Protein AF-A0AA45RZ73-F1 (afdb_monomer_lite)

Sequence (240 aa):
MGRHFAKSAKQHARLPSSRRNPPPIRSRRLKRWSRLRAMERHSARYARKCEQLRSHQMNEATLQNTLWADDTELGDWHVHWLLDGARDPDIANLVRSSGLEHTCLFSGQLHPRLQAAAPYLVHLPLGSPATTELLKRGWGKAWGIFTIAKADITLAEQRLHLKKFLRVQTEDGKLLAFRYYDPRVLNTYLPTCTSEEFRDFLGPLARFIAESDGGNKALEFTLHDDAMRIQEHPVVRESL

pLDDT: mean 77.32, std 24.81, range [26.3, 98.69]

Radius of gyration: 23.96 Å; chains: 1; bounding box: 95×45×66 Å

Structure (mmCIF, N/CA/C/O backbone):
data_AF-A0AA45RZ73-F1
#
_entry.id   AF-A0AA45RZ73-F1
#
loop_
_atom_site.group_PDB
_atom_site.id
_atom_site.type_symbol
_atom_site.label_atom_id
_atom_site.label_alt_id
_atom_site.label_comp_id
_atom_site.label_asym_id
_atom_site.label_entity_id
_atom_site.label_seq_id
_atom_site.pdbx_PDB_ins_code
_atom_site.Cartn_x
_atom_site.Cartn_y
_atom_site.Cartn_z
_atom_site.occupancy
_atom_site.B_iso_or_equiv
_atom_site.auth_seq_id
_atom_site.auth_comp_id
_atom_site.auth_asym_id
_atom_site.auth_atom_id
_atom_site.pdbx_PDB_model_num
ATOM 1 N N . MET A 1 1 ? 70.523 -14.627 44.506 1.00 39.72 1 MET A N 1
ATOM 2 C CA . MET A 1 1 ? 69.611 -15.583 43.835 1.00 39.72 1 MET A CA 1
ATOM 3 C C . MET A 1 1 ? 68.260 -15.445 44.521 1.00 39.72 1 MET A C 1
ATOM 5 O O . MET A 1 1 ? 68.216 -15.649 45.714 1.00 39.72 1 MET A O 1
ATOM 9 N N . GLY A 1 2 ? 67.150 -15.001 43.955 1.00 35.91 2 GLY A N 1
ATOM 10 C CA . GLY A 1 2 ? 66.736 -14.814 42.577 1.00 35.91 2 GLY A CA 1
ATOM 11 C C . GLY A 1 2 ? 65.242 -15.153 42.536 1.00 35.91 2 GLY A C 1
ATOM 12 O O . GLY A 1 2 ? 64.905 -16.321 42.633 1.00 35.91 2 GLY A O 1
ATOM 13 N N . ARG A 1 3 ? 64.399 -14.127 42.348 1.00 35.22 3 ARG A N 1
ATOM 14 C CA . ARG A 1 3 ? 62.981 -14.176 41.927 1.00 35.22 3 ARG A CA 1
ATOM 15 C C . ARG A 1 3 ? 61.944 -14.631 42.972 1.00 35.22 3 ARG A C 1
ATOM 17 O O . ARG A 1 3 ? 61.685 -15.813 43.128 1.00 35.22 3 ARG A O 1
ATOM 24 N N . HIS A 1 4 ? 61.199 -13.669 43.519 1.00 35.06 4 HIS A N 1
ATOM 25 C CA . HIS A 1 4 ? 59.772 -13.868 43.790 1.00 35.06 4 HIS A CA 1
ATOM 26 C C . HIS A 1 4 ? 58.968 -12.746 43.130 1.00 35.06 4 HIS A C 1
ATOM 28 O O . HIS A 1 4 ? 59.152 -11.563 43.399 1.00 35.06 4 HIS A O 1
ATOM 34 N N . PHE A 1 5 ? 58.139 -13.165 42.177 1.00 38.09 5 PHE A N 1
ATOM 35 C CA . PHE A 1 5 ? 57.282 -12.341 41.339 1.00 38.09 5 PHE A CA 1
ATOM 36 C C . PHE A 1 5 ? 56.205 -11.631 42.165 1.00 38.09 5 PHE A C 1
ATOM 38 O O . PHE A 1 5 ? 55.418 -12.275 42.860 1.00 38.09 5 PHE A O 1
ATOM 45 N N . ALA A 1 6 ? 56.126 -10.311 42.006 1.00 35.91 6 ALA A N 1
ATOM 46 C CA . ALA A 1 6 ? 54.986 -9.504 42.408 1.00 35.91 6 ALA A CA 1
ATOM 47 C C . ALA A 1 6 ? 53.738 -9.946 41.621 1.00 35.91 6 ALA A C 1
ATOM 49 O O . ALA A 1 6 ? 53.683 -9.818 40.396 1.00 35.91 6 ALA A O 1
ATOM 50 N N . LYS A 1 7 ? 52.726 -10.476 42.318 1.00 37.81 7 LYS A N 1
ATOM 51 C CA . LYS A 1 7 ? 51.392 -10.684 41.746 1.00 37.81 7 LYS A CA 1
ATOM 52 C C . LYS A 1 7 ? 50.570 -9.411 41.932 1.00 37.81 7 LYS A C 1
ATOM 54 O O . LYS A 1 7 ? 50.227 -9.023 43.041 1.00 37.81 7 LYS A O 1
ATOM 59 N N . SER A 1 8 ? 50.303 -8.784 40.793 1.00 36.12 8 SER A N 1
ATOM 60 C CA . SER A 1 8 ? 49.434 -7.631 40.585 1.00 36.12 8 SER A CA 1
ATOM 61 C C . SER A 1 8 ? 48.028 -7.860 41.152 1.00 36.12 8 SER A C 1
ATOM 63 O O . SER A 1 8 ? 47.385 -8.878 40.883 1.00 36.12 8 SER A O 1
ATOM 65 N N . ALA A 1 9 ? 47.561 -6.882 41.926 1.00 36.41 9 ALA A N 1
ATOM 66 C CA . ALA A 1 9 ? 46.197 -6.765 42.403 1.00 36.41 9 ALA A CA 1
ATOM 67 C C . ALA A 1 9 ? 45.241 -6.519 41.223 1.00 36.41 9 ALA A C 1
ATOM 69 O O . ALA A 1 9 ? 45.299 -5.478 40.573 1.00 36.41 9 ALA A O 1
ATOM 70 N N . LYS A 1 10 ? 44.321 -7.457 40.974 1.00 38.03 10 LYS A N 1
ATOM 71 C CA . LYS A 1 10 ? 43.108 -7.195 40.192 1.00 38.03 10 LYS A CA 1
ATOM 72 C C . LYS A 1 10 ? 41.929 -7.103 41.150 1.00 38.03 10 LYS A C 1
ATOM 74 O O . LYS A 1 10 ? 41.425 -8.107 41.645 1.00 38.03 10 LYS A O 1
ATOM 79 N N . GLN A 1 11 ? 41.518 -5.868 41.415 1.00 36.25 11 GLN A N 1
ATOM 80 C CA . GLN A 1 11 ? 40.228 -5.546 42.007 1.00 36.25 11 GLN A CA 1
ATOM 81 C C . GLN A 1 11 ? 39.125 -6.091 41.092 1.00 36.25 11 GLN A C 1
ATOM 83 O O . GLN A 1 11 ? 38.922 -5.599 39.983 1.00 36.25 11 GLN A O 1
ATOM 88 N N . HIS A 1 12 ? 38.399 -7.110 41.548 1.00 32.38 12 HIS A N 1
ATOM 89 C CA . HIS A 1 12 ? 37.124 -7.481 40.945 1.00 32.38 12 HIS A CA 1
ATOM 90 C C . HIS A 1 12 ? 36.067 -6.464 41.389 1.00 32.38 12 HIS A C 1
ATOM 92 O O . HIS A 1 12 ? 35.382 -6.648 42.394 1.00 32.38 12 HIS A O 1
ATOM 98 N N . ALA A 1 13 ? 35.951 -5.370 40.637 1.00 34.22 13 ALA A N 1
ATOM 99 C CA . ALA A 1 13 ? 34.806 -4.478 40.721 1.00 34.22 13 ALA A CA 1
ATOM 100 C C . ALA A 1 13 ? 33.554 -5.240 40.254 1.00 34.22 13 ALA A C 1
ATOM 102 O O . ALA A 1 13 ? 33.441 -5.643 39.095 1.00 34.22 13 ALA A O 1
ATOM 103 N N . ARG A 1 14 ? 32.617 -5.469 41.179 1.00 33.81 14 ARG A N 1
ATOM 104 C CA . ARG A 1 14 ? 31.263 -5.941 40.873 1.00 33.81 14 ARG A CA 1
ATOM 105 C C . ARG A 1 14 ? 30.563 -4.869 40.033 1.00 33.81 14 ARG A C 1
ATOM 107 O O . ARG A 1 14 ? 30.256 -3.798 40.544 1.00 33.81 14 ARG A O 1
ATOM 114 N N . LEU A 1 15 ? 30.308 -5.157 38.759 1.00 36.19 15 LEU A N 1
ATOM 115 C CA . LEU A 1 15 ? 29.432 -4.343 37.917 1.00 36.19 15 LEU A CA 1
ATOM 116 C C . LEU A 1 15 ? 27.975 -4.550 38.373 1.00 36.19 15 LEU A C 1
ATOM 118 O O . LEU A 1 15 ? 27.524 -5.698 38.412 1.00 36.19 15 LEU A O 1
ATOM 122 N N . PRO A 1 16 ? 27.213 -3.493 38.708 1.00 32.84 16 PRO A N 1
ATOM 123 C CA . PRO A 1 16 ? 25.795 -3.638 38.979 1.00 32.84 16 PRO A CA 1
ATOM 124 C C . PRO A 1 16 ? 25.046 -3.910 37.672 1.00 32.84 16 PRO A C 1
ATOM 126 O O . PRO A 1 16 ? 25.088 -3.127 36.721 1.00 32.84 16 PRO A O 1
ATOM 129 N N . SER A 1 17 ? 24.323 -5.027 37.645 1.00 42.50 17 SER A N 1
ATOM 130 C CA . SER A 1 17 ? 23.346 -5.343 36.612 1.00 42.50 17 SER A CA 1
ATOM 131 C C . SER A 1 17 ? 22.240 -4.285 36.603 1.00 42.50 17 SER A C 1
ATOM 133 O O . SER A 1 17 ? 21.363 -4.285 37.464 1.00 42.50 17 SER A O 1
ATOM 135 N N . SER A 1 18 ? 22.231 -3.407 35.604 1.00 37.09 18 SER A N 1
ATOM 136 C CA . SER A 1 18 ? 21.012 -2.690 35.232 1.00 37.09 18 SER A CA 1
ATOM 137 C C . SER A 1 18 ? 20.837 -2.731 33.718 1.00 37.09 18 SER A C 1
ATOM 139 O O . SER A 1 18 ? 21.168 -1.806 32.982 1.00 37.09 18 SER A O 1
ATOM 141 N N . ARG A 1 19 ? 20.282 -3.848 33.231 1.00 36.09 19 ARG A N 1
ATOM 142 C CA . ARG A 1 19 ? 19.513 -3.813 31.986 1.00 36.09 19 ARG A CA 1
ATOM 143 C C . ARG A 1 19 ? 18.299 -2.934 32.274 1.00 36.09 19 ARG A C 1
ATOM 145 O O . ARG A 1 19 ? 17.295 -3.415 32.792 1.00 36.09 19 ARG A O 1
ATOM 152 N N . ARG A 1 20 ? 18.410 -1.630 32.017 1.00 34.38 20 ARG A N 1
ATOM 153 C CA . ARG A 1 20 ? 17.228 -0.776 31.912 1.00 34.38 20 ARG A CA 1
ATOM 154 C C . ARG A 1 20 ? 16.481 -1.264 30.681 1.00 34.38 20 ARG A C 1
ATOM 156 O O . ARG A 1 20 ? 16.904 -1.002 29.559 1.00 34.38 20 ARG A O 1
ATOM 163 N N . ASN A 1 21 ? 15.420 -2.034 30.900 1.00 32.72 21 ASN A N 1
ATOM 164 C CA . ASN A 1 21 ? 14.454 -2.291 29.846 1.00 32.72 21 ASN A CA 1
ATOM 165 C C . ASN A 1 21 ? 13.997 -0.926 29.311 1.00 32.72 21 ASN A C 1
ATOM 167 O O . ASN A 1 21 ? 13.641 -0.065 30.126 1.00 32.72 21 ASN A O 1
ATOM 171 N N . PRO A 1 22 ? 14.019 -0.697 27.986 1.00 35.28 22 PRO A N 1
ATOM 172 C CA . PRO A 1 22 ? 13.370 0.478 27.434 1.00 35.28 22 PRO A CA 1
ATOM 173 C C . PRO A 1 22 ? 11.907 0.469 27.899 1.00 35.28 22 PRO A C 1
ATOM 175 O O . PRO A 1 22 ? 11.306 -0.609 28.005 1.00 35.28 22 PRO A O 1
ATOM 178 N N . PRO A 1 23 ? 11.335 1.636 28.241 1.00 29.23 23 PRO A N 1
ATOM 179 C CA . PRO A 1 23 ? 9.952 1.695 28.678 1.00 29.23 23 PRO A CA 1
ATOM 180 C C . PRO A 1 23 ? 9.070 1.050 27.602 1.00 29.23 23 PRO A C 1
ATOM 182 O O . PRO A 1 23 ? 9.328 1.249 26.410 1.00 29.23 23 PRO A O 1
ATOM 185 N N . PRO A 1 24 ? 8.045 0.267 27.983 1.00 27.66 24 PRO A N 1
ATOM 186 C CA . PRO A 1 24 ? 7.115 -0.272 27.009 1.00 27.66 24 PRO A CA 1
ATOM 187 C C . PRO A 1 24 ? 6.559 0.904 26.214 1.00 27.66 24 PRO A C 1
ATOM 189 O O . PRO A 1 24 ? 6.066 1.871 26.803 1.00 27.66 24 PRO A O 1
ATOM 192 N N . ILE A 1 25 ? 6.676 0.831 24.887 1.00 31.16 25 ILE A N 1
ATOM 193 C CA . ILE A 1 25 ? 6.034 1.773 23.976 1.00 31.16 25 ILE A CA 1
ATOM 194 C C . ILE A 1 25 ? 4.558 1.759 24.363 1.00 31.16 25 ILE A C 1
ATOM 196 O O . ILE A 1 25 ? 3.843 0.788 24.100 1.00 31.16 25 ILE A O 1
ATOM 200 N N . ARG A 1 26 ? 4.118 2.805 25.072 1.00 26.30 26 ARG A N 1
ATOM 201 C CA . ARG A 1 26 ? 2.710 3.032 25.368 1.00 26.30 26 ARG A CA 1
ATOM 202 C C . ARG A 1 26 ? 2.052 3.166 24.008 1.00 26.30 26 ARG A C 1
ATOM 204 O O . ARG A 1 26 ? 2.159 4.209 23.374 1.00 26.30 26 ARG A O 1
ATOM 211 N N . SER A 1 27 ? 1.408 2.097 23.551 1.00 33.56 27 SER A N 1
ATOM 212 C CA . SER A 1 27 ? 0.445 2.182 22.469 1.00 33.56 27 SER A CA 1
ATOM 213 C C . SER A 1 27 ? -0.620 3.155 22.957 1.00 33.56 27 SER A C 1
ATOM 215 O O . SER A 1 27 ? -1.490 2.815 23.762 1.00 33.56 27 SER A O 1
ATOM 217 N N . ARG A 1 28 ? -0.488 4.425 22.561 1.00 35.78 28 ARG A N 1
ATOM 218 C CA . ARG A 1 28 ? -1.588 5.376 22.632 1.00 35.78 28 ARG A CA 1
ATOM 219 C C . ARG A 1 28 ? -2.725 4.673 21.911 1.00 35.78 28 ARG A C 1
ATOM 221 O O . ARG A 1 28 ? -2.626 4.374 20.726 1.00 35.78 28 ARG A O 1
ATOM 228 N N . ARG A 1 29 ? -3.724 4.255 22.689 1.00 36.03 29 ARG A N 1
ATOM 229 C CA . ARG A 1 29 ? -4.936 3.618 22.190 1.00 36.03 29 ARG A CA 1
ATOM 230 C C . ARG A 1 29 ? -5.503 4.569 21.143 1.00 36.03 29 ARG A C 1
ATOM 232 O O . ARG A 1 29 ? -6.057 5.596 21.527 1.00 36.03 29 ARG A O 1
ATOM 239 N N . LEU A 1 30 ? -5.334 4.237 19.862 1.00 38.59 30 LEU A N 1
ATOM 240 C CA . LEU A 1 30 ? -6.094 4.842 18.772 1.00 38.59 30 LEU A CA 1
ATOM 241 C C . LEU A 1 30 ? -7.547 4.848 19.237 1.00 38.59 30 LEU A C 1
ATOM 243 O O . LEU A 1 30 ? -8.078 3.792 19.605 1.00 38.59 30 LEU A O 1
ATOM 247 N N . LYS A 1 31 ? -8.121 6.046 19.384 1.00 37.91 31 LYS A N 1
ATOM 248 C CA . LYS A 1 31 ? -9.451 6.212 19.961 1.00 37.91 31 LYS A CA 1
ATOM 249 C C . LYS A 1 31 ? -10.413 5.330 19.169 1.00 37.91 31 LYS A C 1
ATOM 251 O O . LYS A 1 31 ? -10.540 5.393 17.954 1.00 37.91 31 LYS A O 1
ATOM 256 N N . ARG A 1 32 ? -10.977 4.396 19.923 1.00 45.41 32 ARG A N 1
ATOM 257 C CA .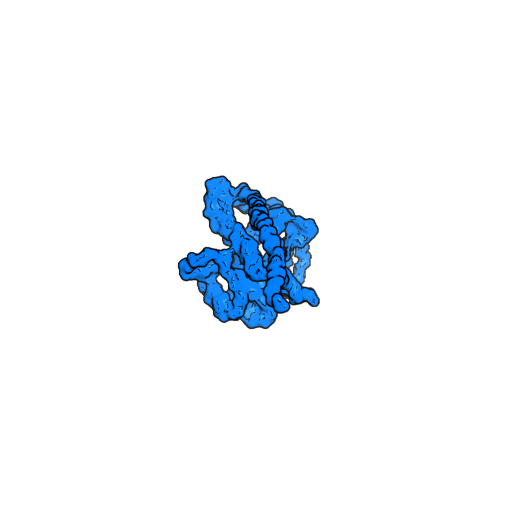 ARG A 1 32 ? -11.757 3.242 19.499 1.00 45.41 32 ARG A CA 1
ATOM 258 C C . ARG A 1 32 ? -13.027 3.729 18.794 1.00 45.41 32 ARG A C 1
ATOM 260 O O . ARG A 1 32 ? -13.717 4.602 19.310 1.00 45.41 32 ARG A O 1
ATOM 267 N N . TRP A 1 33 ? -13.286 3.193 17.604 1.00 51.69 33 TRP A N 1
ATOM 268 C CA . TRP A 1 33 ? -14.294 3.668 16.657 1.00 51.69 33 TRP A CA 1
ATOM 269 C C . TRP A 1 33 ? -15.713 3.697 17.242 1.00 51.69 33 TRP A C 1
ATOM 271 O O . TRP A 1 33 ? -16.255 2.646 17.572 1.00 51.69 33 TRP A O 1
ATOM 281 N N . SER A 1 34 ? -16.345 4.875 17.230 1.00 37.53 34 SER A N 1
ATOM 282 C CA . SER A 1 34 ? -17.789 5.068 17.449 1.00 37.53 34 SER A CA 1
ATOM 283 C C . SER A 1 34 ? -18.573 5.412 16.172 1.00 37.53 34 SER A C 1
ATOM 285 O O . SER A 1 34 ? -19.696 5.911 16.218 1.00 37.53 34 SER A O 1
ATOM 287 N N . ARG A 1 35 ? -17.997 5.181 14.982 1.00 48.28 35 ARG A N 1
ATOM 288 C CA . ARG A 1 35 ? -18.554 5.695 13.712 1.00 48.28 35 ARG A CA 1
ATOM 289 C C . ARG A 1 35 ? -18.699 4.699 12.562 1.00 48.28 35 ARG A C 1
ATOM 291 O O . ARG A 1 35 ? -19.031 5.122 11.461 1.00 48.28 35 ARG A O 1
ATOM 298 N N . LEU A 1 36 ? -18.613 3.389 12.801 1.00 45.75 36 LEU A N 1
ATOM 299 C CA . LEU A 1 36 ? -18.989 2.405 11.766 1.00 45.75 36 LEU A CA 1
ATOM 300 C C . LEU A 1 36 ? -20.492 2.473 11.415 1.00 45.75 36 LEU A C 1
ATOM 302 O O . LEU A 1 36 ? -20.853 2.281 10.262 1.00 45.75 36 LEU A O 1
ATOM 306 N N . ARG A 1 37 ? -21.370 2.877 12.353 1.00 41.41 37 ARG A N 1
ATOM 307 C CA . ARG A 1 37 ? -22.795 3.173 12.061 1.00 41.41 37 ARG A CA 1
ATOM 308 C C . ARG A 1 37 ? -23.050 4.583 11.502 1.00 41.41 37 ARG A C 1
ATOM 310 O O . ARG A 1 37 ? -24.185 4.910 11.163 1.00 41.41 37 ARG A O 1
ATOM 317 N N . ALA A 1 38 ? -22.029 5.443 11.451 1.00 37.03 38 ALA A N 1
ATOM 318 C CA . ALA A 1 38 ? -22.139 6.807 10.928 1.00 37.03 38 ALA A CA 1
ATOM 319 C C . ALA A 1 38 ? -21.723 6.911 9.450 1.00 37.03 38 ALA A C 1
ATOM 321 O O . ALA A 1 38 ? -22.082 7.890 8.798 1.00 37.03 38 ALA A O 1
ATOM 322 N N . MET A 1 39 ? -21.029 5.902 8.906 1.00 41.66 39 MET A N 1
ATOM 323 C CA . MET A 1 39 ? -20.603 5.865 7.499 1.00 41.66 39 MET A CA 1
ATOM 324 C C . MET A 1 39 ? -21.777 5.983 6.510 1.00 41.66 39 MET A C 1
ATOM 326 O O . MET A 1 39 ? -21.610 6.585 5.457 1.00 41.66 39 MET A O 1
ATOM 330 N N . GLU A 1 40 ? -22.982 5.533 6.876 1.00 38.44 40 GLU A N 1
ATOM 331 C CA . GLU A 1 40 ? -24.182 5.653 6.027 1.00 38.44 40 GLU A CA 1
ATOM 332 C C . GLU A 1 40 ? -24.844 7.042 6.055 1.00 38.44 40 GLU A C 1
ATOM 334 O O . GLU A 1 40 ? -25.560 7.397 5.124 1.00 38.44 40 GLU A O 1
ATOM 339 N N . ARG A 1 41 ? -24.626 7.856 7.100 1.00 36.44 41 ARG A N 1
ATOM 340 C CA . ARG A 1 41 ? -25.370 9.120 7.311 1.00 36.44 41 ARG A CA 1
ATOM 341 C C . ARG A 1 41 ? -24.510 10.385 7.296 1.00 36.44 41 ARG A C 1
ATOM 343 O O . ARG A 1 41 ? -25.049 11.485 7.233 1.00 36.44 41 ARG A O 1
ATOM 350 N N . HIS A 1 42 ? -23.184 10.255 7.338 1.00 36.91 42 HIS A N 1
ATOM 351 C CA . HIS A 1 42 ? -22.251 11.389 7.402 1.00 36.91 42 HIS A CA 1
ATOM 352 C C . HIS A 1 42 ? -21.475 11.656 6.102 1.00 36.91 42 HIS A C 1
ATOM 354 O O . HIS A 1 42 ? -20.711 12.623 6.059 1.00 36.91 42 HIS A O 1
ATOM 360 N N . SER A 1 43 ? -21.680 10.858 5.045 1.00 41.94 43 SER A N 1
ATOM 361 C CA . SER A 1 43 ? -20.965 11.023 3.770 1.00 41.94 43 SER A CA 1
ATOM 362 C C . SER A 1 43 ? -21.234 12.391 3.136 1.00 41.94 43 SER A C 1
ATOM 364 O O . SER A 1 43 ? -20.302 13.064 2.717 1.00 41.94 43 SER A O 1
ATOM 366 N N . ALA A 1 44 ? -22.476 12.881 3.175 1.00 36.50 44 ALA A N 1
ATOM 367 C CA . ALA A 1 44 ? -22.855 14.111 2.482 1.00 36.50 44 ALA A CA 1
ATOM 368 C C . ALA A 1 44 ? -22.256 15.393 3.093 1.00 36.50 44 ALA A C 1
ATOM 370 O O . ALA A 1 44 ? -21.912 16.326 2.370 1.00 36.50 44 ALA A O 1
ATOM 371 N N . ARG A 1 45 ? -22.123 15.466 4.426 1.00 37.44 45 ARG A N 1
ATOM 372 C CA . ARG A 1 45 ? -21.640 16.682 5.112 1.00 37.44 45 ARG A CA 1
ATOM 373 C C . ARG A 1 45 ? -20.113 16.755 5.161 1.00 37.44 45 ARG A C 1
ATOM 375 O O . ARG A 1 45 ? -19.564 17.850 5.100 1.00 37.44 45 ARG A O 1
ATOM 382 N N . TYR A 1 46 ? -19.440 15.606 5.246 1.00 35.94 46 TYR A N 1
ATOM 383 C CA . TYR A 1 46 ? -17.976 15.531 5.221 1.00 35.94 46 TYR A CA 1
ATOM 384 C C . TYR A 1 46 ? -17.411 15.569 3.798 1.00 35.94 46 TYR A C 1
ATOM 386 O O . TYR A 1 46 ? -16.400 16.238 3.598 1.00 35.94 46 TYR A O 1
ATOM 394 N N . ALA A 1 47 ? -18.105 14.992 2.805 1.00 39.69 47 ALA A N 1
ATOM 395 C CA . ALA A 1 47 ? -17.755 15.158 1.392 1.00 39.69 47 ALA A CA 1
ATOM 396 C C . ALA A 1 47 ? -17.608 16.640 1.016 1.00 39.69 47 ALA A C 1
ATOM 398 O O . ALA A 1 47 ? -16.608 17.001 0.412 1.00 39.69 47 ALA A O 1
ATOM 399 N N . ARG A 1 48 ? -18.513 17.512 1.487 1.00 39.12 48 ARG A N 1
ATOM 400 C CA . ARG A 1 48 ? -18.453 18.968 1.243 1.00 39.12 48 ARG A CA 1
ATOM 401 C C . ARG A 1 48 ? -17.238 19.667 1.866 1.00 39.12 48 ARG A C 1
ATOM 403 O O . ARG A 1 48 ? -16.759 20.651 1.318 1.00 39.12 48 ARG A O 1
ATOM 410 N N . LYS A 1 49 ? -16.730 19.184 3.007 1.00 36.47 49 LYS A N 1
ATOM 411 C CA . LYS A 1 49 ? -15.544 19.769 3.662 1.00 36.47 49 LYS A CA 1
ATOM 412 C C . LYS A 1 49 ? -14.239 19.259 3.040 1.00 36.47 49 LYS A C 1
ATOM 414 O O . LYS A 1 49 ? -13.292 20.026 2.920 1.00 36.47 49 LYS A O 1
ATOM 419 N N . CYS A 1 50 ? -14.202 17.997 2.606 1.00 37.75 50 CYS A N 1
ATOM 420 C CA . CYS A 1 50 ? -13.100 17.455 1.805 1.00 37.75 50 CYS A CA 1
ATOM 421 C C . CYS A 1 50 ? -13.054 18.089 0.405 1.00 37.75 50 CYS A C 1
ATOM 423 O O . CYS A 1 50 ? -11.974 18.385 -0.090 1.00 37.75 50 CYS A O 1
ATOM 425 N N . GLU A 1 51 ? -14.210 18.377 -0.195 1.00 45.28 51 GLU A N 1
ATOM 426 C CA . GLU A 1 51 ? -14.337 19.098 -1.467 1.00 45.28 51 GLU A CA 1
ATOM 427 C C . GLU A 1 51 ? -13.760 20.520 -1.393 1.00 45.28 51 GLU A C 1
ATOM 429 O O . GLU A 1 51 ? -13.098 20.952 -2.330 1.00 45.28 51 GLU A O 1
ATOM 434 N N . GLN A 1 52 ? -13.899 21.203 -0.250 1.00 40.81 52 GLN A N 1
ATOM 435 C CA . GLN A 1 52 ? -13.324 22.536 -0.015 1.00 40.81 52 GLN A CA 1
ATOM 436 C C . GLN A 1 52 ? -11.789 22.566 0.120 1.00 40.81 52 GLN A C 1
ATOM 438 O O . GLN A 1 52 ? -11.209 23.642 0.007 1.00 40.81 52 GLN A O 1
ATOM 443 N N . LEU A 1 53 ? -11.125 21.426 0.357 1.00 40.84 53 LEU A N 1
ATOM 444 C CA . LEU A 1 53 ? -9.659 21.327 0.489 1.00 40.84 53 LEU A CA 1
ATOM 445 C C . LEU A 1 53 ? -8.990 20.581 -0.679 1.00 40.84 53 LEU A C 1
ATOM 447 O O . LEU A 1 53 ? -7.766 20.436 -0.693 1.00 40.84 53 LEU A O 1
ATOM 451 N N . ARG A 1 54 ? -9.766 20.131 -1.675 1.00 41.03 54 ARG A N 1
ATOM 452 C CA . ARG A 1 54 ? -9.231 19.601 -2.934 1.00 41.03 54 ARG A CA 1
ATOM 453 C C . ARG A 1 54 ? -8.627 20.743 -3.743 1.00 41.03 54 ARG A C 1
ATOM 455 O O . ARG A 1 54 ? -9.345 21.546 -4.336 1.00 41.03 54 ARG A O 1
ATOM 462 N N . SER A 1 55 ? -7.304 20.776 -3.825 1.00 41.59 55 SER A N 1
ATOM 463 C CA . SER A 1 55 ? -6.621 21.511 -4.887 1.00 41.59 55 SER A CA 1
ATOM 464 C C . SER A 1 55 ? -6.945 20.818 -6.218 1.00 41.59 55 SER A C 1
ATOM 466 O O . SER A 1 55 ? -6.429 19.742 -6.504 1.00 41.59 55 SER A O 1
ATOM 468 N N . HIS A 1 56 ? -7.865 21.395 -6.996 1.00 40.78 56 HIS A N 1
ATOM 469 C CA . HIS A 1 56 ? -8.160 20.960 -8.362 1.00 40.78 56 HIS A CA 1
ATOM 470 C C . HIS A 1 56 ? -7.138 21.588 -9.308 1.00 40.78 56 HIS A C 1
ATOM 472 O O . HIS A 1 56 ? -7.415 22.589 -9.965 1.00 40.78 56 HIS A O 1
ATOM 478 N N . GLN A 1 57 ? -5.942 21.013 -9.360 1.00 38.47 57 GLN A N 1
ATOM 479 C CA . GLN A 1 57 ? -5.034 21.236 -10.477 1.00 38.47 57 GLN A CA 1
ATOM 480 C C . GLN A 1 57 ? -5.028 19.946 -11.300 1.00 38.47 57 GLN A C 1
ATOM 482 O O . GLN A 1 57 ? -4.387 18.963 -10.947 1.00 38.47 57 GLN A O 1
ATOM 487 N N . MET A 1 58 ? -5.869 19.922 -12.337 1.00 41.62 58 MET A N 1
ATOM 488 C CA . MET A 1 58 ? -6.002 18.801 -13.267 1.00 41.62 58 MET A CA 1
ATOM 489 C C . MET A 1 58 ? -4.878 18.870 -14.298 1.00 41.62 58 MET A C 1
ATOM 491 O O . MET A 1 58 ? -5.052 19.458 -15.360 1.00 41.62 58 MET A O 1
ATOM 495 N N . ASN A 1 59 ? -3.743 18.254 -13.984 1.00 46.28 59 ASN A N 1
ATOM 496 C CA . ASN A 1 59 ? -2.754 17.889 -14.990 1.00 46.28 59 ASN A CA 1
ATOM 497 C C . ASN A 1 59 ? -2.868 16.373 -15.197 1.00 46.28 59 ASN A C 1
ATOM 499 O O . ASN A 1 59 ? -2.919 15.627 -14.218 1.00 46.28 59 ASN A O 1
ATOM 503 N N . GLU A 1 60 ? -2.965 15.911 -16.444 1.00 50.38 60 GLU A N 1
ATOM 504 C CA . GLU A 1 60 ? -2.855 14.481 -16.743 1.00 50.38 60 GLU A CA 1
ATOM 505 C C . GLU A 1 60 ? -1.483 13.981 -16.276 1.00 50.38 60 GLU A C 1
ATOM 507 O O . GLU A 1 60 ? -0.456 14.568 -16.617 1.00 50.38 60 GLU A O 1
ATOM 512 N N . ALA A 1 61 ? -1.463 12.917 -15.473 1.00 58.56 61 ALA A N 1
ATOM 513 C CA . ALA A 1 61 ? -0.236 12.288 -15.007 1.00 58.56 61 ALA A CA 1
ATOM 514 C C . ALA A 1 61 ? -0.242 10.807 -15.393 1.00 58.56 61 ALA A C 1
ATOM 516 O O . ALA A 1 61 ? -1.265 10.119 -15.312 1.00 58.56 61 ALA A O 1
ATOM 517 N N . THR A 1 62 ? 0.913 10.283 -15.799 1.00 75.75 62 THR A N 1
ATOM 518 C CA . THR A 1 62 ? 1.091 8.830 -15.845 1.00 75.75 62 THR A CA 1
ATOM 519 C C . THR A 1 62 ? 1.102 8.300 -14.409 1.00 75.75 62 THR A C 1
ATOM 521 O O . THR A 1 62 ? 1.519 8.998 -13.481 1.00 75.75 62 THR A O 1
ATOM 524 N N . LEU A 1 63 ? 0.685 7.047 -14.198 1.00 81.12 63 LEU A N 1
ATOM 525 C CA . LEU A 1 63 ? 0.770 6.426 -12.869 1.00 81.12 63 LEU A CA 1
ATOM 526 C C . LEU A 1 63 ? 2.202 6.483 -12.315 1.00 81.12 63 LEU A C 1
ATOM 528 O O . LEU A 1 63 ? 2.398 6.693 -11.121 1.00 81.12 63 LEU A O 1
ATOM 532 N N . GLN A 1 64 ? 3.201 6.328 -13.188 1.00 82.94 64 GLN A N 1
ATOM 533 C CA . GLN A 1 64 ? 4.603 6.434 -12.802 1.00 82.94 64 GLN A CA 1
ATOM 534 C C . GLN A 1 64 ? 4.937 7.840 -12.292 1.00 82.94 64 GLN A C 1
ATOM 536 O O . GLN A 1 64 ? 5.513 7.961 -11.215 1.00 82.94 64 GLN A O 1
ATOM 541 N N . ASN A 1 65 ? 4.484 8.896 -12.967 1.00 80.88 65 ASN A N 1
ATOM 542 C CA . ASN A 1 65 ? 4.679 10.266 -12.492 1.00 80.88 65 ASN A CA 1
ATOM 543 C C . ASN A 1 65 ? 3.930 10.517 -11.177 1.00 80.88 65 ASN A C 1
ATOM 545 O O . ASN A 1 65 ? 4.407 11.252 -10.330 1.00 80.88 65 ASN A O 1
ATOM 549 N N . THR A 1 66 ? 2.779 9.893 -10.930 1.00 84.19 66 THR A N 1
ATOM 550 C CA . THR A 1 66 ? 2.124 10.029 -9.618 1.00 84.19 66 THR A CA 1
ATOM 551 C C . THR A 1 66 ? 2.917 9.342 -8.499 1.00 84.19 66 THR A C 1
ATOM 553 O O . THR A 1 66 ? 3.014 9.868 -7.391 1.00 84.19 66 THR A O 1
ATOM 556 N N . LEU A 1 67 ? 3.497 8.171 -8.769 1.00 86.69 67 LEU A N 1
ATOM 557 C CA . LEU A 1 67 ? 4.240 7.389 -7.775 1.00 86.69 67 LEU A CA 1
ATOM 558 C C . LEU A 1 67 ? 5.647 7.949 -7.503 1.00 86.69 67 LEU A C 1
ATOM 560 O O . LEU A 1 67 ? 6.081 7.968 -6.350 1.00 86.69 67 LEU A O 1
ATOM 564 N N . TRP A 1 68 ? 6.329 8.429 -8.544 1.00 86.62 68 TRP A N 1
ATOM 565 C CA . TRP A 1 68 ? 7.719 8.898 -8.518 1.00 86.62 68 TRP A CA 1
ATOM 566 C C . TRP A 1 68 ? 7.879 10.363 -8.956 1.00 86.62 68 TRP A C 1
ATOM 568 O O . TRP A 1 68 ? 8.948 10.686 -9.448 1.00 86.62 68 TRP A O 1
ATOM 578 N N . ALA A 1 69 ? 6.832 11.194 -8.810 1.00 70.12 69 ALA A N 1
ATOM 579 C CA . ALA A 1 69 ? 6.736 12.621 -9.188 1.00 70.12 69 ALA A CA 1
ATOM 580 C C . ALA A 1 69 ? 8.045 13.290 -9.618 1.00 70.12 69 ALA A C 1
ATOM 582 O O . ALA A 1 69 ? 8.981 13.296 -8.826 1.00 70.12 69 ALA A O 1
ATOM 583 N N . ASP A 1 70 ? 8.046 13.864 -10.837 1.00 52.53 70 ASP A N 1
ATOM 584 C CA . ASP A 1 70 ? 9.157 14.573 -11.495 1.00 52.53 70 ASP A CA 1
ATOM 585 C C . ASP A 1 70 ? 9.892 15.508 -10.526 1.00 52.53 70 ASP A C 1
ATOM 587 O O . ASP A 1 70 ? 9.583 16.693 -10.434 1.00 52.53 70 ASP A O 1
ATOM 591 N N . ASP A 1 71 ? 10.864 14.982 -9.788 1.00 49.97 71 ASP A N 1
ATOM 592 C CA . ASP A 1 71 ? 11.789 15.808 -9.042 1.00 49.97 71 ASP A CA 1
ATOM 593 C C . ASP A 1 71 ? 13.120 15.097 -8.820 1.00 49.97 71 ASP A C 1
ATOM 595 O O . ASP A 1 71 ? 13.233 13.947 -8.389 1.00 49.97 71 ASP A O 1
ATOM 599 N N . THR A 1 72 ? 14.152 15.855 -9.139 1.00 43.69 72 THR A N 1
ATOM 600 C CA . THR A 1 72 ? 15.585 15.566 -9.182 1.00 43.69 72 THR A CA 1
ATOM 601 C C . THR A 1 72 ? 16.224 15.174 -7.835 1.00 43.69 72 THR A C 1
ATOM 603 O O . THR A 1 72 ? 17.445 15.062 -7.754 1.00 43.69 72 THR A O 1
ATOM 606 N N . GLU A 1 73 ? 15.423 14.892 -6.800 1.00 50.06 73 GLU A N 1
ATOM 607 C CA . GLU A 1 73 ? 15.844 14.451 -5.455 1.00 50.06 73 GLU A CA 1
ATOM 608 C C . GLU A 1 73 ? 15.534 12.958 -5.177 1.00 50.06 73 GLU A C 1
ATOM 610 O O . GLU A 1 73 ? 15.448 12.502 -4.035 1.00 50.06 73 GLU A O 1
ATOM 615 N N . LEU A 1 74 ? 15.386 12.161 -6.241 1.00 50.59 74 LEU A N 1
ATOM 616 C CA . LEU A 1 74 ? 15.039 10.726 -6.267 1.00 50.59 74 LEU A CA 1
ATOM 617 C C . LEU A 1 74 ? 16.053 9.754 -5.615 1.00 50.59 74 LEU A C 1
ATOM 619 O O . LEU A 1 74 ? 15.953 8.543 -5.805 1.00 50.59 74 LEU A O 1
ATOM 623 N N . GLY A 1 75 ? 17.009 10.243 -4.825 1.00 54.62 75 GLY A N 1
ATOM 624 C CA . GLY A 1 75 ? 17.836 9.389 -3.963 1.00 54.62 75 GLY A CA 1
ATOM 625 C C . GLY A 1 75 ? 17.152 9.004 -2.646 1.00 54.62 75 GLY A C 1
ATOM 626 O O . GLY A 1 75 ? 17.500 7.986 -2.051 1.00 54.62 75 GLY A O 1
ATOM 627 N N . ASP A 1 76 ? 16.162 9.789 -2.210 1.00 77.44 76 ASP A N 1
ATOM 628 C CA . ASP A 1 76 ? 15.727 9.777 -0.810 1.00 77.44 76 ASP A CA 1
ATOM 629 C C . ASP A 1 76 ? 14.388 9.081 -0.553 1.00 77.44 76 ASP A C 1
ATOM 631 O O . ASP A 1 76 ? 14.012 8.943 0.609 1.00 77.44 76 ASP A O 1
ATOM 635 N N . TRP A 1 77 ? 13.662 8.616 -1.578 1.00 89.19 77 TRP A N 1
ATOM 636 C CA . TRP A 1 77 ? 12.316 8.047 -1.416 1.00 89.19 77 TRP A CA 1
ATOM 637 C C . TRP A 1 77 ? 12.135 6.715 -2.140 1.00 89.19 77 TRP A C 1
ATOM 639 O O . TRP A 1 77 ? 12.467 6.569 -3.312 1.00 89.19 77 TRP A O 1
ATOM 649 N N . HIS A 1 78 ? 11.518 5.755 -1.455 1.00 93.31 78 HIS A N 1
ATOM 650 C CA . HIS A 1 78 ? 11.182 4.441 -1.990 1.00 93.31 78 HIS A CA 1
ATOM 651 C C . HIS A 1 78 ? 9.665 4.240 -2.071 1.00 93.31 78 HIS A C 1
ATOM 653 O O . HIS A 1 78 ? 8.918 4.512 -1.121 1.00 93.31 78 HIS A O 1
ATOM 659 N N . VAL A 1 79 ? 9.219 3.695 -3.203 1.00 96.50 79 VAL A N 1
ATOM 660 C CA . VAL A 1 79 ? 7.818 3.352 -3.463 1.00 96.50 79 VAL A CA 1
ATOM 661 C C . VAL A 1 79 ? 7.593 1.886 -3.145 1.00 96.50 79 VAL A C 1
ATOM 663 O O . VAL A 1 79 ? 8.341 1.014 -3.581 1.00 96.50 79 VAL A O 1
ATOM 666 N N . HIS A 1 80 ? 6.528 1.603 -2.407 1.00 98.44 80 HIS A N 1
ATOM 667 C CA . HIS A 1 80 ? 6.120 0.245 -2.094 1.00 98.44 80 HIS A CA 1
ATOM 668 C C . HIS A 1 80 ? 4.651 0.045 -2.427 1.00 98.44 80 HIS A C 1
ATOM 670 O O . HIS A 1 80 ? 3.858 0.984 -2.372 1.00 98.44 80 HIS A O 1
ATOM 676 N N . TRP A 1 81 ? 4.276 -1.195 -2.716 1.00 98.56 81 TRP A N 1
ATOM 677 C CA . TRP A 1 81 ? 2.889 -1.595 -2.894 1.00 98.56 81 TRP A CA 1
ATOM 678 C C . TRP A 1 81 ? 2.504 -2.607 -1.829 1.00 98.56 81 TRP A C 1
ATOM 680 O O . TRP A 1 81 ? 3.096 -3.683 -1.725 1.00 98.56 81 TRP A O 1
ATOM 690 N N . LEU A 1 82 ? 1.505 -2.254 -1.028 1.00 98.62 82 LEU A N 1
ATOM 691 C CA . LEU A 1 82 ? 0.846 -3.159 -0.111 1.00 98.62 82 LEU A CA 1
ATOM 692 C C . LEU A 1 82 ? -0.279 -3.897 -0.844 1.00 98.62 82 LEU A C 1
ATOM 694 O O . LEU A 1 82 ? -1.414 -3.425 -0.899 1.00 98.62 82 LEU A O 1
ATOM 698 N N . LEU A 1 83 ? 0.072 -5.044 -1.417 1.00 98.62 83 LEU A N 1
ATOM 699 C CA . LEU A 1 83 ? -0.792 -5.917 -2.205 1.00 98.62 83 LEU A CA 1
ATOM 700 C C . LEU A 1 83 ? -1.639 -6.830 -1.315 1.00 98.62 83 LEU A C 1
ATOM 702 O O . LEU A 1 83 ? -1.133 -7.444 -0.379 1.00 98.62 83 LEU A O 1
ATOM 706 N N . ASP A 1 84 ? -2.916 -6.971 -1.641 1.00 97.75 84 ASP A N 1
ATOM 707 C CA . ASP A 1 84 ? -3.890 -7.832 -0.979 1.00 97.75 84 ASP A CA 1
ATOM 708 C C . ASP A 1 84 ? -3.966 -9.197 -1.673 1.00 97.75 84 ASP A C 1
ATOM 710 O O . ASP A 1 84 ? -4.697 -9.365 -2.648 1.00 97.75 84 ASP A O 1
ATOM 714 N N . GLY A 1 85 ? -3.257 -10.205 -1.157 1.00 96.88 85 GLY A N 1
ATOM 715 C CA . GLY A 1 85 ? -3.283 -11.557 -1.727 1.00 96.88 85 GLY A CA 1
ATOM 716 C C . GLY A 1 85 ? -4.670 -12.214 -1.739 1.00 96.88 85 GLY A C 1
ATOM 717 O O . GLY A 1 85 ? -4.892 -13.165 -2.484 1.00 96.88 85 GLY A O 1
ATOM 718 N N . ALA A 1 86 ? -5.633 -11.724 -0.949 1.00 95.75 86 ALA A N 1
ATOM 719 C CA . ALA A 1 86 ? -7.012 -12.207 -0.994 1.00 95.75 86 ALA A CA 1
ATOM 720 C C . ALA A 1 86 ? -7.826 -11.584 -2.140 1.00 95.75 86 ALA A C 1
ATOM 722 O O . ALA A 1 86 ? -8.964 -12.003 -2.370 1.00 95.75 86 ALA A O 1
ATOM 723 N N . ARG A 1 87 ? -7.301 -10.557 -2.823 1.00 96.69 87 ARG A N 1
ATOM 724 C CA . ARG A 1 87 ? -7.987 -9.889 -3.934 1.00 96.69 87 ARG A CA 1
ATOM 725 C C . ARG A 1 87 ? -7.921 -10.696 -5.223 1.00 96.69 87 ARG A C 1
ATOM 727 O O . ARG A 1 87 ? -8.908 -10.721 -5.953 1.00 96.69 87 ARG A O 1
ATOM 734 N N . ASP A 1 88 ? -6.783 -11.322 -5.485 1.00 96.25 88 ASP A N 1
ATOM 735 C CA . ASP A 1 88 ? -6.523 -12.056 -6.715 1.00 96.25 88 ASP A CA 1
ATOM 736 C C . ASP A 1 88 ? -5.505 -13.179 -6.437 1.00 96.25 88 ASP A C 1
ATOM 738 O O . ASP A 1 88 ? -4.454 -12.910 -5.844 1.00 96.25 88 ASP A O 1
ATOM 742 N N . PRO A 1 89 ? -5.800 -14.440 -6.813 1.00 92.88 89 PRO A N 1
ATOM 743 C CA . PRO A 1 89 ? -4.924 -15.576 -6.530 1.00 92.88 89 PRO A CA 1
ATOM 744 C C . PRO A 1 89 ? -3.543 -15.469 -7.195 1.00 92.88 89 PRO A C 1
ATOM 746 O O . PRO A 1 89 ? -2.589 -16.079 -6.698 1.00 92.88 89 PRO A O 1
ATOM 749 N N . ASP A 1 90 ? -3.406 -14.687 -8.270 1.00 94.44 90 ASP A N 1
ATOM 750 C CA . ASP A 1 90 ? -2.139 -14.540 -8.987 1.00 94.44 90 ASP A CA 1
ATOM 751 C C . ASP A 1 90 ? -1.138 -13.665 -8.232 1.00 94.44 90 ASP A C 1
ATOM 753 O O . ASP A 1 90 ? 0.071 -13.851 -8.392 1.00 94.44 90 ASP A O 1
ATOM 757 N N . ILE A 1 91 ? -1.604 -12.764 -7.357 1.00 97.19 91 ILE A N 1
ATOM 758 C CA . ILE A 1 91 ? -0.753 -11.823 -6.609 1.00 97.19 91 ILE A CA 1
ATOM 759 C C . ILE A 1 91 ? 0.360 -12.564 -5.878 1.00 97.19 91 ILE A C 1
ATOM 761 O O . ILE A 1 91 ? 1.534 -12.221 -6.002 1.00 97.19 91 ILE A O 1
ATOM 765 N N . ALA A 1 92 ? 0.013 -13.613 -5.133 1.00 94.81 92 ALA A N 1
ATOM 766 C CA . ALA A 1 92 ? 0.985 -14.319 -4.310 1.00 94.81 92 ALA A CA 1
ATOM 767 C C . ALA A 1 92 ? 2.074 -14.998 -5.155 1.00 94.81 92 ALA A C 1
ATOM 769 O O . ALA A 1 92 ? 3.231 -15.058 -4.735 1.00 94.81 92 ALA A O 1
ATOM 770 N N . ASN A 1 93 ? 1.712 -15.513 -6.334 1.00 94.62 93 ASN A N 1
ATOM 771 C CA . ASN A 1 93 ? 2.668 -16.094 -7.273 1.00 94.62 93 ASN A CA 1
ATOM 772 C C . ASN A 1 93 ? 3.544 -15.008 -7.899 1.00 94.62 93 ASN A C 1
ATOM 774 O O . ASN A 1 93 ? 4.763 -15.140 -7.846 1.00 94.62 93 ASN A O 1
ATOM 778 N N . LEU A 1 94 ? 2.939 -13.926 -8.399 1.00 95.69 94 LEU A N 1
ATOM 779 C CA . LEU A 1 94 ? 3.646 -12.807 -9.024 1.00 95.69 94 LEU A CA 1
ATOM 780 C C . LEU A 1 94 ? 4.665 -12.181 -8.076 1.00 95.69 94 LEU A C 1
ATOM 782 O O . LEU A 1 94 ? 5.815 -11.999 -8.457 1.00 95.69 94 LEU A O 1
ATOM 786 N N . VAL A 1 95 ? 4.281 -11.919 -6.824 1.00 96.38 95 VAL A N 1
ATOM 787 C CA . VAL A 1 95 ? 5.194 -11.379 -5.808 1.00 96.38 95 VAL A CA 1
ATOM 788 C C . VAL A 1 95 ? 6.381 -12.319 -5.594 1.00 96.38 95 VAL A C 1
ATOM 790 O O . VAL A 1 95 ? 7.525 -11.875 -5.672 1.00 96.38 95 VAL A O 1
ATOM 793 N N . ARG A 1 96 ? 6.137 -13.624 -5.410 1.00 95.12 96 ARG A N 1
ATOM 794 C CA . ARG A 1 96 ? 7.208 -14.612 -5.196 1.00 95.12 96 ARG A CA 1
ATOM 795 C C . ARG A 1 96 ? 8.143 -14.763 -6.394 1.00 95.12 96 ARG A C 1
ATOM 797 O O . ARG A 1 96 ? 9.336 -14.958 -6.188 1.00 95.12 96 ARG A O 1
ATOM 804 N N . SER A 1 97 ? 7.619 -14.706 -7.617 1.00 96.06 97 SER A N 1
ATOM 805 C CA . SER A 1 97 ? 8.412 -14.890 -8.838 1.00 96.06 97 SER A CA 1
ATOM 806 C C . SER A 1 97 ? 9.020 -13.597 -9.381 1.00 96.06 97 SER A C 1
ATOM 808 O O . SER A 1 97 ? 9.841 -13.664 -10.288 1.00 96.06 97 SER A O 1
ATOM 810 N N . SER A 1 98 ? 8.626 -12.429 -8.863 1.00 95.62 98 SER A N 1
ATOM 811 C CA . SER A 1 98 ? 9.058 -11.121 -9.379 1.00 95.62 98 SER A CA 1
ATOM 812 C C . SER A 1 98 ? 10.545 -10.818 -9.175 1.00 95.62 98 SER A C 1
ATOM 814 O O . SER A 1 98 ? 11.087 -9.959 -9.863 1.00 95.62 98 SER A O 1
ATOM 816 N N . GLY A 1 99 ? 11.193 -11.467 -8.201 1.00 96.56 99 GLY A N 1
ATOM 817 C CA . GLY A 1 99 ? 12.539 -11.102 -7.745 1.00 96.56 99 GLY A CA 1
ATOM 818 C C . GLY A 1 99 ? 12.603 -9.784 -6.959 1.00 96.56 99 GLY A C 1
ATOM 819 O O . GLY A 1 99 ? 13.688 -9.387 -6.544 1.00 96.56 99 GLY A O 1
ATOM 820 N N . LEU A 1 100 ? 11.467 -9.115 -6.728 1.00 97.88 100 LEU A N 1
ATOM 821 C CA . LEU A 1 100 ? 11.395 -7.888 -5.937 1.00 97.88 100 LEU A CA 1
ATOM 822 C C . LEU A 1 100 ? 11.504 -8.189 -4.440 1.00 97.88 100 LEU A C 1
ATOM 824 O O . LEU A 1 100 ? 11.004 -9.207 -3.951 1.00 97.88 100 LEU A O 1
ATOM 828 N N . GLU A 1 101 ? 12.114 -7.267 -3.696 1.00 98.06 101 GLU A N 1
ATOM 829 C CA . GLU A 1 101 ? 12.137 -7.324 -2.237 1.00 98.06 101 GLU A CA 1
ATOM 830 C C . GLU A 1 101 ? 10.707 -7.196 -1.691 1.00 98.06 101 GLU A C 1
ATOM 832 O O . GLU A 1 101 ? 9.972 -6.266 -2.030 1.00 98.06 101 GLU A O 1
ATOM 837 N N . HIS A 1 102 ? 10.286 -8.145 -0.854 1.00 98.25 102 HIS A N 1
ATOM 838 C CA . HIS A 1 102 ? 8.930 -8.163 -0.320 1.00 98.25 102 HIS A CA 1
ATOM 839 C C . HIS A 1 102 ? 8.837 -8.831 1.048 1.00 98.25 102 HIS A C 1
ATOM 841 O O . HIS A 1 102 ? 9.680 -9.633 1.452 1.00 98.25 102 HIS A O 1
ATOM 847 N N . THR A 1 103 ? 7.757 -8.536 1.768 1.00 97.56 103 THR A N 1
ATOM 848 C CA . THR A 1 103 ? 7.482 -9.145 3.067 1.00 97.56 103 THR A CA 1
ATOM 849 C C . THR A 1 103 ? 5.989 -9.316 3.332 1.00 97.56 103 THR A C 1
ATOM 851 O O . THR A 1 103 ? 5.166 -8.469 2.988 1.00 97.56 103 THR A O 1
ATOM 854 N N . CYS A 1 104 ? 5.622 -10.428 3.971 1.00 97.00 104 CYS A N 1
ATOM 855 C CA . CYS A 1 104 ? 4.249 -10.690 4.400 1.00 97.00 104 CYS A CA 1
ATOM 856 C C . CYS A 1 104 ? 3.931 -9.901 5.676 1.00 97.00 104 CYS A C 1
ATOM 858 O O . CYS A 1 104 ? 4.674 -9.964 6.664 1.00 97.00 104 CYS A O 1
ATOM 860 N N . LEU A 1 105 ? 2.805 -9.188 5.700 1.00 96.12 105 LEU A N 1
ATOM 861 C CA . LEU A 1 105 ? 2.369 -8.427 6.876 1.00 96.12 105 LEU A CA 1
ATOM 862 C C . LEU A 1 105 ? 1.925 -9.331 8.033 1.00 96.12 105 LEU A C 1
ATOM 864 O O . LEU A 1 105 ? 2.078 -8.973 9.208 1.00 96.12 105 LEU A O 1
ATOM 868 N N . PHE A 1 106 ? 1.399 -10.518 7.728 1.00 94.06 106 PHE A N 1
ATOM 869 C CA . PHE A 1 106 ? 1.094 -11.520 8.745 1.00 94.06 106 PHE A CA 1
ATOM 870 C C . PHE A 1 106 ? 2.388 -12.085 9.356 1.00 94.06 106 PHE A C 1
ATOM 872 O O . PHE A 1 106 ? 3.484 -11.941 8.819 1.00 94.06 106 PHE A O 1
ATOM 879 N N . SER A 1 107 ? 2.288 -12.659 10.555 1.00 87.94 107 SER A N 1
ATOM 880 C CA . SER A 1 107 ? 3.434 -13.206 11.294 1.00 87.94 107 SER A CA 1
ATOM 881 C C . SER A 1 107 ? 3.165 -14.628 11.749 1.00 87.94 107 SER A C 1
ATOM 883 O O . SER A 1 107 ? 2.012 -14.999 11.950 1.00 87.94 107 SER A O 1
ATOM 885 N N . GLY A 1 108 ? 4.250 -15.353 12.019 1.00 89.50 108 GLY A N 1
ATOM 886 C CA . GLY A 1 108 ? 4.206 -16.736 12.477 1.00 89.50 108 GLY A CA 1
ATOM 887 C C . GLY A 1 108 ? 4.117 -17.721 11.317 1.00 89.50 108 GLY A C 1
ATOM 888 O O . GLY A 1 108 ? 4.139 -17.334 10.149 1.00 89.50 108 GLY A O 1
ATOM 889 N N . GLN A 1 109 ? 4.032 -19.004 11.658 1.00 88.38 109 GLN A N 1
ATOM 890 C CA . GLN A 1 109 ? 3.772 -20.053 10.681 1.00 88.38 109 GLN A CA 1
ATOM 891 C C . GLN A 1 109 ? 2.315 -19.954 10.227 1.00 88.38 109 GLN A C 1
ATOM 893 O O . GLN A 1 109 ? 1.392 -20.024 11.039 1.00 88.38 109 GLN A O 1
ATOM 898 N N . LEU A 1 110 ? 2.118 -19.749 8.928 1.00 92.12 110 LEU A N 1
ATOM 899 C CA . LEU A 1 110 ? 0.802 -19.622 8.316 1.00 92.12 110 LEU A CA 1
ATOM 900 C C . LEU A 1 110 ? 0.502 -20.880 7.515 1.00 92.12 110 LEU A C 1
ATOM 902 O O . LEU A 1 110 ? 1.371 -21.425 6.839 1.00 92.12 110 LEU A O 1
ATOM 906 N N . HIS A 1 111 ? -0.757 -21.306 7.541 1.00 95.31 111 HIS A N 1
ATOM 907 C CA . HIS A 1 111 ? -1.230 -22.301 6.590 1.00 95.31 111 HIS A CA 1
ATOM 908 C C . HIS A 1 111 ? -1.037 -21.768 5.151 1.00 95.31 111 HIS A C 1
ATOM 910 O O . HIS A 1 111 ? -1.346 -20.594 4.922 1.00 95.31 111 HIS A O 1
ATOM 916 N N . PRO A 1 112 ? -0.615 -22.584 4.163 1.00 93.12 112 PRO A N 1
ATOM 917 C CA . PRO A 1 112 ? -0.290 -22.105 2.813 1.00 93.12 112 PRO A CA 1
ATOM 918 C C . PRO A 1 112 ? -1.396 -21.276 2.150 1.00 93.12 112 PRO A C 1
ATOM 920 O O . PRO A 1 112 ? -1.123 -20.252 1.531 1.00 93.12 112 PRO A O 1
ATOM 923 N N . ARG A 1 113 ? -2.665 -21.660 2.349 1.00 93.06 113 ARG A N 1
ATOM 924 C CA . ARG A 1 113 ? -3.821 -20.886 1.855 1.00 93.06 113 ARG A CA 1
ATOM 925 C C . ARG A 1 113 ? -3.915 -19.490 2.478 1.00 93.06 113 ARG A C 1
ATOM 927 O O . ARG A 1 113 ? -4.221 -18.534 1.780 1.00 93.06 113 ARG A O 1
ATOM 934 N N . LEU A 1 114 ? -3.647 -19.370 3.780 1.00 93.25 114 LEU A N 1
ATOM 935 C CA . LEU A 1 114 ? -3.668 -18.081 4.474 1.00 93.25 114 LEU A CA 1
ATOM 936 C C . LEU A 1 114 ? -2.470 -17.219 4.074 1.00 93.25 114 LEU A C 1
ATOM 938 O O . LEU A 1 114 ? -2.612 -16.011 3.954 1.00 93.25 114 LEU A O 1
ATOM 942 N N . GLN A 1 115 ? -1.309 -17.837 3.852 1.00 94.75 115 GLN A N 1
ATOM 943 C CA . GLN A 1 115 ? -0.137 -17.146 3.329 1.00 94.75 115 GLN A CA 1
ATOM 944 C C . GLN A 1 115 ? -0.406 -16.600 1.923 1.00 94.75 115 GLN A C 1
ATOM 946 O O . GLN A 1 115 ? -0.152 -15.430 1.683 1.00 94.75 115 GLN A O 1
ATOM 951 N N . ALA A 1 116 ? -0.987 -17.401 1.024 1.00 95.00 116 ALA A N 1
ATOM 952 C CA . ALA A 1 116 ? -1.354 -16.949 -0.318 1.00 95.00 116 ALA A CA 1
ATOM 953 C C . ALA A 1 116 ? -2.347 -15.774 -0.297 1.00 95.00 116 ALA A C 1
ATOM 955 O O . ALA A 1 116 ? -2.213 -14.851 -1.088 1.00 95.00 116 ALA A O 1
ATOM 956 N N . ALA A 1 117 ? -3.292 -15.774 0.645 1.00 95.62 117 ALA A N 1
ATOM 957 C CA . ALA A 1 117 ? -4.267 -14.699 0.816 1.00 95.62 117 ALA A CA 1
ATOM 958 C C . ALA A 1 117 ? -3.763 -13.514 1.671 1.00 95.62 117 ALA A C 1
ATOM 960 O O . ALA A 1 117 ? -4.539 -12.612 1.986 1.00 95.62 117 ALA A O 1
ATOM 961 N N . ALA A 1 118 ? -2.507 -13.526 2.126 1.00 95.94 118 ALA A N 1
ATOM 962 C CA . ALA A 1 118 ? -1.995 -12.504 3.031 1.00 95.94 118 ALA A CA 1
ATOM 963 C C . ALA A 1 118 ? -1.695 -11.183 2.300 1.00 95.94 118 ALA A C 1
ATOM 965 O O . ALA A 1 118 ? -1.413 -11.186 1.102 1.00 95.94 118 ALA A O 1
ATOM 966 N N . PRO A 1 119 ? -1.691 -10.049 3.020 1.00 97.62 119 PRO A N 1
ATOM 967 C CA . PRO A 1 119 ? -1.167 -8.808 2.483 1.00 97.62 119 PRO A CA 1
ATOM 968 C C . PRO A 1 119 ? 0.369 -8.826 2.426 1.00 97.62 119 PRO A C 1
ATOM 970 O O . PRO A 1 119 ? 1.033 -9.207 3.400 1.00 97.62 119 PRO A O 1
ATOM 973 N N . TYR A 1 120 ? 0.927 -8.373 1.307 1.00 98.31 120 TYR A N 1
ATOM 974 C CA . TYR A 1 120 ? 2.361 -8.317 1.028 1.00 98.31 120 TYR A CA 1
ATOM 975 C C . TYR A 1 120 ? 2.798 -6.887 0.740 1.00 98.31 120 TYR A C 1
ATOM 977 O O . TYR A 1 120 ? 2.243 -6.243 -0.140 1.00 98.31 120 TYR A O 1
ATOM 985 N N . LEU A 1 121 ? 3.809 -6.407 1.459 1.00 98.69 121 LEU A N 1
ATOM 986 C CA . LEU A 1 121 ? 4.483 -5.154 1.136 1.00 98.69 121 LEU A CA 1
ATOM 987 C C . LEU A 1 121 ? 5.647 -5.462 0.196 1.00 98.69 121 LEU A C 1
ATOM 989 O O . LEU A 1 121 ? 6.513 -6.261 0.556 1.00 98.69 121 LEU A O 1
ATOM 993 N N . VAL A 1 122 ? 5.651 -4.852 -0.984 1.00 98.62 122 VAL A N 1
ATOM 994 C CA . VAL A 1 122 ? 6.642 -5.075 -2.045 1.00 98.62 122 VAL A CA 1
ATOM 995 C C . VAL A 1 122 ? 7.325 -3.756 -2.368 1.00 98.62 122 VAL A C 1
ATOM 997 O O . VAL A 1 122 ? 6.632 -2.775 -2.623 1.00 98.62 122 VAL A O 1
ATOM 1000 N N . HIS A 1 123 ? 8.654 -3.721 -2.367 1.00 98.00 123 HIS A N 1
ATOM 1001 C CA . HIS A 1 123 ? 9.409 -2.569 -2.853 1.00 98.00 123 HIS A CA 1
ATOM 1002 C C . HIS A 1 123 ? 9.359 -2.527 -4.386 1.00 98.00 123 HIS A C 1
ATOM 1004 O O . HIS A 1 123 ? 9.562 -3.548 -5.046 1.00 98.00 123 HIS A O 1
ATOM 1010 N N . LEU A 1 124 ? 9.075 -1.352 -4.947 1.00 96.62 124 LEU A N 1
ATOM 1011 C CA . LEU A 1 124 ? 8.967 -1.111 -6.381 1.00 96.62 124 LEU A CA 1
ATOM 1012 C C . LEU A 1 124 ? 10.101 -0.182 -6.842 1.00 96.62 124 LEU A C 1
ATOM 1014 O O . LEU A 1 124 ? 9.957 1.040 -6.777 1.00 96.62 124 LEU A O 1
ATOM 1018 N N . PRO A 1 125 ? 11.224 -0.724 -7.342 1.00 92.38 125 PRO A N 1
ATOM 1019 C CA . PRO A 1 125 ? 12.254 0.090 -7.969 1.00 92.38 125 PRO A CA 1
ATOM 1020 C C . PRO A 1 125 ? 11.722 0.747 -9.247 1.00 92.38 125 PRO A C 1
ATOM 1022 O O . PRO A 1 125 ? 11.070 0.080 -10.065 1.00 92.38 125 PRO A O 1
ATOM 1025 N N . LEU A 1 126 ? 12.031 2.032 -9.432 1.00 88.38 126 LEU A N 1
ATOM 1026 C CA . LEU A 1 126 ? 11.737 2.763 -10.665 1.00 88.38 126 LEU A CA 1
ATOM 1027 C C . LEU A 1 126 ? 12.474 2.115 -11.849 1.00 88.38 126 LEU A C 1
ATOM 1029 O O . LEU A 1 126 ? 13.626 1.704 -11.725 1.00 88.38 126 LEU A O 1
ATOM 1033 N N . GLY A 1 127 ? 11.799 1.989 -12.993 1.00 84.69 127 GLY A N 1
ATOM 1034 C CA . GLY A 1 127 ? 12.375 1.412 -14.214 1.00 84.69 127 GLY A CA 1
ATOM 1035 C C . GLY A 1 127 ? 12.546 -0.114 -14.211 1.00 84.69 127 GLY A C 1
ATOM 1036 O O . GLY A 1 127 ? 12.958 -0.680 -15.222 1.00 84.69 127 GLY A O 1
ATOM 1037 N N . SER A 1 128 ? 12.208 -0.814 -13.122 1.00 91.00 128 SER A N 1
ATOM 1038 C CA . SER A 1 128 ? 12.245 -2.281 -13.098 1.00 91.00 128 SER A CA 1
ATOM 1039 C C . SER A 1 128 ? 11.155 -2.885 -14.006 1.00 91.00 128 SER A C 1
ATOM 1041 O O . SER A 1 128 ? 9.977 -2.517 -13.879 1.00 91.00 128 SER A O 1
ATOM 1043 N N . PRO A 1 129 ? 11.485 -3.869 -14.870 1.00 92.31 129 PRO A N 1
ATOM 1044 C CA . PRO A 1 129 ? 10.485 -4.592 -15.657 1.00 92.31 129 PRO A CA 1
ATOM 1045 C C . PRO A 1 129 ? 9.432 -5.287 -14.786 1.00 92.31 129 PRO A C 1
ATOM 1047 O O . PRO A 1 129 ? 8.251 -5.283 -15.124 1.00 92.31 129 PRO A O 1
ATOM 1050 N N . ALA A 1 130 ? 9.835 -5.827 -13.630 1.00 94.62 130 ALA A N 1
ATOM 1051 C CA . ALA A 1 130 ? 8.919 -6.478 -12.695 1.00 94.62 130 ALA A CA 1
ATOM 1052 C C . ALA A 1 130 ? 7.942 -5.479 -12.049 1.00 94.62 130 ALA A C 1
ATOM 1054 O O . ALA A 1 130 ? 6.769 -5.804 -11.867 1.00 94.62 130 ALA A O 1
ATOM 1055 N N . THR A 1 131 ? 8.401 -4.257 -11.749 1.00 94.38 131 THR A N 1
ATOM 1056 C CA . THR A 1 131 ? 7.533 -3.163 -11.285 1.00 94.38 131 THR A CA 1
ATOM 1057 C C . THR A 1 131 ? 6.494 -2.821 -12.348 1.00 94.38 131 THR A C 1
ATOM 1059 O O . THR A 1 131 ? 5.302 -2.790 -12.053 1.00 94.38 131 THR A O 1
ATOM 1062 N N . THR A 1 132 ? 6.937 -2.611 -13.590 1.00 92.00 132 THR A N 1
ATOM 1063 C CA . THR A 1 132 ? 6.056 -2.258 -14.715 1.00 92.00 132 THR A CA 1
ATOM 1064 C C . THR A 1 132 ? 4.986 -3.328 -14.931 1.00 92.00 132 THR A C 1
ATOM 1066 O O . THR A 1 132 ? 3.798 -3.016 -14.975 1.00 92.00 132 THR A O 1
ATOM 1069 N N . GLU A 1 133 ? 5.385 -4.602 -14.947 1.00 92.62 133 GLU A N 1
ATOM 1070 C CA . GLU A 1 133 ? 4.461 -5.726 -15.113 1.00 92.62 133 GLU A CA 1
ATOM 1071 C C . GLU A 1 133 ? 3.442 -5.831 -13.967 1.00 92.62 133 GLU A C 1
ATOM 1073 O O . GLU A 1 133 ? 2.253 -6.062 -14.207 1.00 92.62 133 GLU A O 1
ATOM 1078 N N . LEU A 1 134 ? 3.869 -5.634 -12.714 1.00 94.69 134 LEU A N 1
ATOM 1079 C CA . LEU A 1 134 ? 2.947 -5.610 -11.575 1.00 94.69 134 LEU A CA 1
ATOM 1080 C C . LEU A 1 134 ? 1.925 -4.477 -11.706 1.00 94.69 134 LEU A C 1
ATOM 1082 O O . LEU A 1 134 ? 0.729 -4.718 -11.521 1.00 94.69 134 LEU A O 1
ATOM 1086 N N . LEU A 1 135 ? 2.376 -3.259 -12.028 1.00 94.19 135 LEU A N 1
ATOM 1087 C CA . LEU A 1 135 ? 1.500 -2.094 -12.191 1.00 94.19 135 LEU A CA 1
ATOM 1088 C C . LEU A 1 135 ? 0.479 -2.332 -13.307 1.00 94.19 135 LEU A C 1
ATOM 1090 O O . LEU A 1 135 ? -0.718 -2.163 -13.077 1.00 94.19 135 LEU A O 1
ATOM 1094 N N . LYS A 1 136 ? 0.931 -2.821 -14.467 1.00 92.06 136 LYS A N 1
ATOM 1095 C CA . LYS A 1 136 ? 0.078 -3.187 -15.605 1.00 92.06 136 LYS A CA 1
ATOM 1096 C C . LYS A 1 136 ? -1.004 -4.194 -15.234 1.00 92.06 136 LYS A C 1
ATOM 1098 O O . LYS A 1 136 ? -2.153 -4.067 -15.656 1.00 92.06 136 LYS A O 1
ATOM 1103 N N . ARG A 1 137 ? -0.653 -5.219 -14.452 1.00 93.25 137 ARG A N 1
ATOM 1104 C CA . ARG A 1 137 ? -1.608 -6.265 -14.066 1.00 93.25 137 ARG A CA 1
ATOM 1105 C C . ARG A 1 137 ? -2.593 -5.817 -13.002 1.00 93.25 137 ARG A C 1
ATOM 1107 O O . ARG A 1 137 ? -3.742 -6.261 -13.065 1.00 93.25 137 ARG A O 1
ATOM 1114 N N . GLY A 1 138 ? -2.142 -5.039 -12.021 1.00 94.69 138 GLY A N 1
ATOM 1115 C CA . GLY A 1 138 ? -2.893 -4.791 -10.792 1.00 94.69 138 GLY A CA 1
ATOM 1116 C C . GLY A 1 138 ? -3.595 -3.440 -10.700 1.00 94.69 138 GLY A C 1
ATOM 1117 O O . GLY A 1 138 ? -4.590 -3.341 -9.979 1.00 94.69 138 GLY A O 1
ATOM 1118 N N . TRP A 1 139 ? -3.118 -2.413 -11.410 1.00 95.31 139 TRP A N 1
ATOM 1119 C CA . TRP A 1 139 ? -3.756 -1.096 -11.390 1.00 95.31 139 TRP A CA 1
ATOM 1120 C C . TRP A 1 139 ? -5.157 -1.152 -12.015 1.00 95.31 139 TRP A C 1
ATOM 1122 O O . TRP A 1 139 ? -5.375 -1.764 -13.061 1.00 95.31 139 TRP A O 1
ATOM 1132 N N . GLY A 1 140 ? -6.131 -0.538 -11.347 1.00 95.00 140 GLY A N 1
ATOM 1133 C CA . GLY A 1 140 ? -7.551 -0.580 -11.695 1.00 95.00 140 GLY A CA 1
ATOM 1134 C C . GLY A 1 140 ? -8.294 -1.836 -11.221 1.00 95.00 140 GLY A C 1
ATOM 1135 O O . GLY A 1 140 ? -9.485 -1.978 -11.507 1.00 95.00 140 GLY A O 1
ATOM 1136 N N . LYS A 1 141 ? -7.632 -2.760 -10.506 1.00 96.38 141 LYS A N 1
ATOM 1137 C CA . LYS A 1 141 ? -8.235 -4.016 -10.000 1.00 96.38 141 LYS A CA 1
ATOM 1138 C C . LYS A 1 141 ? -8.393 -4.065 -8.478 1.00 96.38 141 LYS A C 1
ATOM 1140 O O . LYS A 1 141 ? -8.819 -5.088 -7.919 1.00 96.38 141 LYS A O 1
ATOM 1145 N N . ALA A 1 142 ? -8.088 -2.970 -7.797 1.00 96.94 142 ALA A N 1
ATOM 1146 C CA . ALA A 1 142 ? -8.090 -2.828 -6.348 1.00 96.94 142 ALA A CA 1
ATOM 1147 C C . ALA A 1 142 ? -7.169 -3.838 -5.656 1.00 96.94 142 ALA A C 1
ATOM 1149 O O . ALA A 1 142 ? -7.529 -4.395 -4.619 1.00 96.94 142 ALA A O 1
ATOM 1150 N N . TRP A 1 143 ? -6.002 -4.099 -6.256 1.00 98.06 143 TRP A N 1
ATOM 1151 C CA . TRP A 1 143 ? -5.010 -5.044 -5.738 1.00 98.06 143 TRP A CA 1
ATOM 1152 C C . TRP A 1 143 ? -4.336 -4.573 -4.455 1.00 98.06 143 TRP A C 1
ATOM 1154 O O . TRP A 1 143 ? -3.823 -5.406 -3.720 1.00 98.06 143 TRP A O 1
ATOM 1164 N N . GLY A 1 144 ? -4.330 -3.276 -4.158 1.00 98.38 144 GLY A N 1
ATOM 1165 C CA . GLY A 1 144 ? -3.673 -2.777 -2.961 1.00 98.38 144 GLY A CA 1
ATOM 1166 C C . GLY A 1 144 ? -3.492 -1.271 -2.957 1.00 98.38 144 GLY A C 1
ATOM 1167 O O . GLY A 1 144 ? -3.949 -0.584 -3.869 1.00 98.38 144 GLY A O 1
ATOM 1168 N N . ILE A 1 145 ? -2.757 -0.781 -1.966 1.00 98.56 145 ILE A N 1
ATOM 1169 C CA . ILE A 1 145 ? -2.417 0.639 -1.805 1.00 98.56 145 ILE A CA 1
ATOM 1170 C C . ILE A 1 145 ? -0.905 0.833 -1.880 1.00 98.56 145 ILE A C 1
ATOM 1172 O O . ILE A 1 145 ? -0.143 -0.030 -1.445 1.00 98.56 145 ILE A O 1
ATOM 1176 N N . PHE A 1 146 ? -0.458 1.970 -2.386 1.00 98.56 146 PHE A N 1
ATOM 1177 C CA . PHE A 1 146 ? 0.949 2.339 -2.392 1.00 98.56 146 PHE A CA 1
ATOM 1178 C C . PHE A 1 146 ? 1.323 3.106 -1.127 1.00 98.56 146 PHE A C 1
ATOM 1180 O O . PHE A 1 146 ? 0.521 3.867 -0.575 1.00 98.56 146 PHE A O 1
ATOM 1187 N N . THR A 1 147 ? 2.565 2.925 -0.693 1.00 97.69 147 THR A N 1
ATOM 1188 C CA . THR A 1 147 ? 3.181 3.674 0.402 1.00 97.69 147 THR A CA 1
ATOM 1189 C C . THR A 1 147 ? 4.509 4.252 -0.057 1.00 97.69 147 THR A C 1
ATOM 1191 O O . THR A 1 147 ? 5.312 3.557 -0.681 1.00 97.69 147 THR A O 1
ATOM 1194 N N . ILE A 1 148 ? 4.754 5.513 0.283 1.00 95.81 148 ILE A N 1
ATOM 1195 C CA . ILE A 1 148 ? 6.005 6.209 -0.012 1.00 95.81 148 ILE A CA 1
ATOM 1196 C C . ILE A 1 148 ? 6.684 6.520 1.313 1.00 95.81 148 ILE A C 1
ATOM 1198 O O . ILE A 1 148 ? 6.059 7.081 2.216 1.00 95.81 148 ILE A O 1
ATOM 1202 N N . ALA A 1 149 ? 7.948 6.136 1.434 1.00 94.69 149 ALA A N 1
ATOM 1203 C CA . ALA A 1 149 ? 8.762 6.324 2.629 1.00 94.69 149 ALA A CA 1
ATOM 1204 C C . ALA A 1 149 ? 10.172 6.754 2.234 1.00 94.69 149 ALA A C 1
ATOM 1206 O O . ALA A 1 149 ? 10.576 6.542 1.089 1.00 94.69 149 ALA A O 1
ATOM 1207 N N . LYS A 1 150 ? 10.908 7.361 3.167 1.00 92.81 150 LYS A N 1
ATOM 1208 C CA . LYS A 1 150 ? 12.308 7.696 2.913 1.00 92.81 150 LYS A CA 1
ATOM 1209 C C . LYS A 1 150 ? 13.140 6.427 2.708 1.00 92.81 150 LYS A C 1
ATOM 1211 O O . LYS A 1 150 ? 12.791 5.375 3.244 1.00 92.81 150 LYS A O 1
ATOM 1216 N N . ALA A 1 151 ? 14.226 6.524 1.950 1.00 90.31 151 ALA A N 1
ATOM 1217 C CA . ALA A 1 151 ? 15.097 5.401 1.607 1.00 90.31 151 ALA A CA 1
ATOM 1218 C C . ALA A 1 151 ? 15.755 4.747 2.839 1.00 90.31 151 ALA A C 1
ATOM 1220 O O . ALA A 1 151 ? 16.048 3.552 2.819 1.00 90.31 151 ALA A O 1
ATOM 1221 N N . ASP A 1 152 ? 15.943 5.504 3.925 1.00 92.31 152 ASP A N 1
ATOM 1222 C CA . ASP A 1 152 ? 16.451 5.004 5.207 1.00 92.31 152 ASP A CA 1
ATOM 1223 C C . ASP A 1 152 ? 15.413 4.194 6.005 1.00 92.31 152 ASP A C 1
ATOM 1225 O O . ASP A 1 152 ? 15.789 3.435 6.899 1.00 92.31 152 ASP A O 1
ATOM 1229 N N . ILE A 1 153 ? 14.123 4.294 5.665 1.00 96.19 153 ILE A N 1
ATOM 1230 C CA . ILE A 1 153 ? 13.054 3.519 6.296 1.00 96.19 153 ILE A CA 1
ATOM 1231 C C . ILE A 1 153 ? 12.958 2.141 5.642 1.00 96.19 153 ILE A C 1
ATOM 1233 O O . ILE A 1 153 ? 12.403 1.955 4.552 1.00 96.19 153 ILE A O 1
ATOM 1237 N N . THR A 1 154 ? 13.426 1.133 6.365 1.00 96.00 154 THR A N 1
ATOM 1238 C CA . THR A 1 154 ? 13.493 -0.244 5.877 1.00 96.00 154 THR A CA 1
ATOM 1239 C C . THR A 1 154 ? 12.110 -0.862 5.652 1.00 96.00 154 THR A C 1
ATOM 1241 O O . THR A 1 154 ? 11.117 -0.534 6.314 1.00 96.00 154 THR A O 1
ATOM 1244 N N . LEU A 1 155 ? 12.051 -1.870 4.776 1.00 96.12 155 LEU A N 1
ATOM 1245 C CA . LEU A 1 155 ? 10.839 -2.661 4.546 1.00 96.12 155 LEU A CA 1
ATOM 1246 C C . LEU A 1 155 ? 10.300 -3.291 5.847 1.00 96.12 155 LEU A C 1
ATOM 1248 O O . LEU A 1 155 ? 9.088 -3.399 6.056 1.00 96.12 155 LEU A O 1
ATOM 1252 N N . ALA A 1 156 ? 11.198 -3.684 6.757 1.00 96.81 156 ALA A N 1
ATOM 1253 C CA . ALA A 1 156 ? 10.847 -4.252 8.054 1.00 96.81 156 ALA A CA 1
ATOM 1254 C C . ALA A 1 156 ? 10.159 -3.232 8.979 1.00 96.81 156 ALA A C 1
ATOM 1256 O O . ALA A 1 156 ? 9.174 -3.578 9.641 1.00 96.81 156 ALA A O 1
ATOM 1257 N N . GLU A 1 157 ? 10.633 -1.986 9.012 1.00 97.69 157 GLU A N 1
ATOM 1258 C CA . GLU A 1 157 ? 10.030 -0.905 9.801 1.00 97.69 157 GLU A CA 1
ATOM 1259 C C . GLU A 1 157 ? 8.639 -0.546 9.285 1.00 97.69 157 GLU A C 1
ATOM 1261 O O . GLU A 1 157 ? 7.682 -0.502 10.069 1.00 97.69 157 GLU A O 1
ATOM 1266 N N . GLN A 1 158 ? 8.495 -0.396 7.965 1.00 98.06 158 GLN A N 1
ATOM 1267 C CA . GLN A 1 158 ? 7.195 -0.162 7.334 1.00 98.06 158 GLN A CA 1
ATOM 1268 C C . GLN A 1 158 ? 6.225 -1.301 7.647 1.00 98.06 158 GLN A C 1
ATOM 1270 O O . GLN A 1 158 ? 5.107 -1.065 8.108 1.00 98.06 158 GLN A O 1
ATOM 1275 N N . ARG A 1 159 ? 6.664 -2.555 7.497 1.00 97.75 159 ARG A N 1
ATOM 1276 C CA . ARG A 1 159 ? 5.863 -3.737 7.834 1.00 97.75 159 ARG A CA 1
ATOM 1277 C C . ARG A 1 159 ? 5.414 -3.729 9.294 1.00 97.75 159 ARG A C 1
ATOM 1279 O O . ARG A 1 159 ? 4.251 -4.021 9.574 1.00 97.75 159 ARG A O 1
ATOM 1286 N N . LEU A 1 160 ? 6.311 -3.439 10.239 1.00 96.88 160 LEU A N 1
ATOM 1287 C CA . LEU A 1 160 ? 5.971 -3.384 11.665 1.00 96.88 160 LEU A CA 1
ATOM 1288 C C . LEU A 1 160 ? 4.953 -2.287 11.967 1.00 96.88 160 LEU A C 1
ATOM 1290 O O . LEU A 1 160 ? 4.065 -2.503 12.794 1.00 96.88 160 LEU A O 1
ATOM 1294 N N . HIS A 1 161 ? 5.064 -1.140 11.301 1.00 97.75 161 HIS A N 1
ATOM 1295 C CA . HIS A 1 161 ? 4.093 -0.058 11.403 1.00 97.75 161 HIS A CA 1
ATOM 1296 C C . HIS A 1 161 ? 2.726 -0.466 10.847 1.00 97.75 161 HIS A C 1
ATOM 1298 O O . HIS A 1 161 ? 1.746 -0.521 11.590 1.00 97.75 161 HIS A O 1
ATOM 1304 N N . LEU A 1 162 ? 2.686 -0.864 9.579 1.00 97.75 162 LEU A N 1
ATOM 1305 C CA . LEU A 1 162 ? 1.484 -1.244 8.835 1.00 97.75 162 LEU A CA 1
ATOM 1306 C C . LEU A 1 162 ? 0.733 -2.421 9.480 1.00 97.75 162 LEU A C 1
ATOM 1308 O O . LEU A 1 162 ? -0.502 -2.461 9.500 1.00 97.75 162 LEU A O 1
ATOM 1312 N N . LYS A 1 163 ? 1.452 -3.370 10.089 1.00 95.19 163 LYS A N 1
ATOM 1313 C CA . LYS A 1 163 ? 0.854 -4.517 10.789 1.00 95.19 163 LYS A CA 1
ATOM 1314 C C . LYS A 1 163 ? -0.040 -4.107 11.969 1.00 95.19 163 LYS A C 1
ATOM 1316 O O . LYS A 1 163 ? -0.981 -4.840 12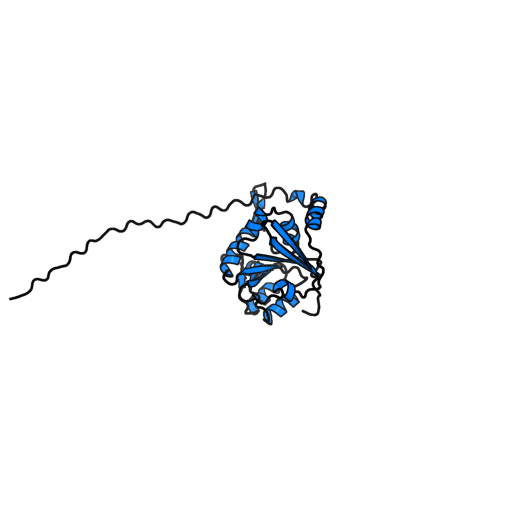.289 1.00 95.19 163 LYS A O 1
ATOM 1321 N N . LYS A 1 164 ? 0.218 -2.965 12.619 1.00 93.75 164 LYS A N 1
ATOM 1322 C CA . LYS A 1 164 ? -0.544 -2.502 13.800 1.00 93.75 164 LYS A CA 1
ATOM 1323 C C . LYS A 1 164 ? -2.029 -2.309 13.491 1.00 93.75 164 LYS A C 1
ATOM 1325 O O . LYS A 1 164 ? -2.859 -2.497 14.375 1.00 93.75 164 LYS A O 1
ATOM 1330 N N . PHE A 1 165 ? -2.353 -1.994 12.240 1.00 94.06 165 PHE A N 1
ATOM 1331 C CA . PHE A 1 165 ? -3.702 -1.636 11.810 1.00 94.06 165 PHE A CA 1
ATOM 1332 C C . PHE A 1 165 ? -4.495 -2.809 11.223 1.00 94.06 165 PHE A C 1
ATOM 1334 O O . PHE A 1 165 ? -5.628 -2.622 10.810 1.00 94.06 165 PHE A O 1
ATOM 1341 N N . LEU A 1 166 ? -3.959 -4.037 11.195 1.00 92.06 166 LEU A N 1
ATOM 1342 C CA . LEU A 1 166 ? -4.663 -5.195 10.613 1.00 92.06 166 LEU A CA 1
ATOM 1343 C C . LEU A 1 166 ? -5.922 -5.619 11.382 1.00 92.06 166 LEU A C 1
ATOM 1345 O O . LEU A 1 166 ? -6.703 -6.440 10.894 1.00 92.06 166 LEU A O 1
ATOM 1349 N N . ARG A 1 167 ? -6.098 -5.126 12.610 1.00 87.56 167 ARG A N 1
ATOM 1350 C CA . ARG A 1 167 ? -7.239 -5.446 13.464 1.00 87.56 167 ARG A CA 1
ATOM 1351 C C . ARG A 1 167 ? -7.783 -4.187 14.106 1.00 87.56 167 ARG A C 1
ATOM 1353 O O . ARG A 1 167 ? -7.022 -3.343 14.567 1.00 87.56 167 ARG A O 1
ATOM 1360 N N . VAL A 1 168 ? -9.101 -4.122 14.205 1.00 83.75 168 VAL A N 1
ATOM 1361 C CA . VAL A 1 168 ? -9.817 -3.075 14.932 1.00 83.75 168 VAL A CA 1
ATOM 1362 C C . VAL A 1 168 ? -10.680 -3.705 16.008 1.00 83.75 168 VAL A C 1
ATOM 1364 O O . VAL A 1 168 ? -11.198 -4.808 15.838 1.00 83.75 168 VAL A O 1
ATOM 1367 N N . GLN A 1 169 ? -10.821 -3.009 17.132 1.00 81.81 169 GLN A N 1
ATOM 1368 C CA . GLN A 1 169 ? -11.729 -3.413 18.194 1.00 81.81 169 GLN A CA 1
ATOM 1369 C C . GLN A 1 169 ? -13.011 -2.588 18.112 1.00 81.81 169 GLN A C 1
ATOM 1371 O O . GLN A 1 169 ? -12.979 -1.360 18.149 1.00 81.81 169 GLN A O 1
ATOM 1376 N N . THR A 1 170 ? -14.134 -3.282 18.038 1.00 79.06 170 THR A N 1
ATOM 1377 C CA . THR A 1 170 ? -15.485 -2.711 18.072 1.00 79.06 170 THR A CA 1
ATOM 1378 C C . THR A 1 170 ? -15.857 -2.185 19.466 1.00 79.06 170 THR A C 1
ATOM 1380 O O . THR A 1 170 ? -15.166 -2.439 20.466 1.00 79.06 170 THR A O 1
ATOM 1383 N N . GLU A 1 171 ? -16.963 -1.440 19.548 1.00 77.88 171 GLU A N 1
ATOM 1384 C CA . GLU A 1 171 ? -17.529 -0.943 20.812 1.00 77.88 171 GLU A CA 1
ATOM 1385 C C . GLU A 1 171 ? -17.856 -2.096 21.772 1.00 77.88 171 GLU A C 1
ATOM 1387 O O . GLU A 1 171 ? -17.472 -2.045 22.939 1.00 77.88 171 GLU A O 1
ATOM 1392 N N . ASP A 1 172 ? -18.427 -3.191 21.258 1.00 83.06 172 ASP A N 1
ATOM 1393 C CA . ASP A 1 172 ? -18.726 -4.424 22.000 1.00 83.06 172 ASP A CA 1
ATOM 1394 C C . ASP A 1 172 ? -17.481 -5.286 22.288 1.00 83.06 172 ASP A C 1
ATOM 1396 O O . ASP A 1 172 ? -17.577 -6.351 22.889 1.00 83.06 172 ASP A O 1
ATOM 1400 N N . GLY A 1 173 ? -16.286 -4.825 21.904 1.00 82.25 173 GLY A N 1
ATOM 1401 C CA . GLY A 1 173 ? -15.014 -5.454 22.268 1.00 82.25 173 GLY A CA 1
ATOM 1402 C C . GLY A 1 173 ? -14.536 -6.549 21.323 1.00 82.25 173 GLY A C 1
ATOM 1403 O O . GLY A 1 173 ? -13.424 -7.050 21.515 1.00 82.25 173 GLY A O 1
ATOM 1404 N N . LYS A 1 174 ? -15.298 -6.872 20.274 1.00 81.56 174 LYS A N 1
ATOM 1405 C CA . LYS A 1 174 ? -14.902 -7.838 19.242 1.00 81.56 174 LYS A CA 1
ATOM 1406 C C . LYS A 1 174 ? -13.761 -7.300 18.389 1.00 81.56 174 LYS A C 1
ATOM 1408 O O . LYS A 1 174 ? -13.790 -6.146 17.956 1.00 81.56 174 LYS A O 1
ATOM 1413 N N . LEU A 1 175 ? -12.787 -8.161 18.113 1.00 83.38 175 LEU A N 1
ATOM 1414 C CA . LEU A 1 175 ? -11.701 -7.886 17.180 1.00 83.38 175 LEU A CA 1
ATOM 1415 C C . LEU A 1 175 ? -12.128 -8.274 15.765 1.00 83.38 175 LEU A C 1
ATOM 1417 O O . LEU A 1 175 ? -12.449 -9.433 15.510 1.00 83.38 175 LEU A O 1
ATOM 1421 N N . LEU A 1 176 ? -12.099 -7.312 14.849 1.00 85.38 176 LEU A N 1
ATOM 1422 C CA . LEU A 1 176 ? -12.385 -7.507 13.431 1.00 85.38 176 LEU A CA 1
ATOM 1423 C C . LEU A 1 176 ? -11.117 -7.293 12.608 1.00 85.38 176 LEU A C 1
ATOM 1425 O O . LEU A 1 176 ? -10.266 -6.479 12.969 1.00 85.38 176 LEU A O 1
ATOM 1429 N N . ALA A 1 177 ? -10.993 -8.014 11.494 1.00 87.62 177 ALA A N 1
ATOM 1430 C CA . ALA A 1 177 ? -9.946 -7.756 10.515 1.00 87.62 177 ALA A CA 1
ATOM 1431 C C . ALA A 1 177 ? -10.219 -6.419 9.812 1.00 87.62 177 ALA A C 1
ATOM 1433 O O . ALA A 1 177 ? -11.319 -6.200 9.305 1.00 87.62 177 ALA A O 1
ATOM 1434 N N . PHE A 1 178 ? -9.220 -5.541 9.766 1.00 92.00 178 PHE A N 1
ATOM 1435 C CA . PHE A 1 178 ? -9.312 -4.259 9.076 1.00 92.00 178 PHE A CA 1
ATOM 1436 C C . PHE A 1 178 ? -8.449 -4.288 7.819 1.00 92.00 178 PHE A C 1
ATOM 1438 O O . PHE A 1 178 ? -7.223 -4.187 7.869 1.00 92.00 178 PHE A O 1
ATOM 1445 N N . ARG A 1 179 ? -9.115 -4.462 6.675 1.00 93.81 179 ARG A N 1
ATOM 1446 C CA . ARG A 1 179 ? -8.497 -4.487 5.343 1.00 93.81 179 ARG A CA 1
ATOM 1447 C C . ARG A 1 179 ? -8.290 -3.069 4.817 1.00 93.81 179 ARG A C 1
ATOM 1449 O O . ARG A 1 179 ? -8.786 -2.723 3.754 1.00 93.81 179 ARG A O 1
ATOM 1456 N N . TYR A 1 180 ? -7.584 -2.233 5.574 1.00 96.44 180 TYR A N 1
ATOM 1457 C CA . TYR A 1 180 ? -7.298 -0.855 5.156 1.00 96.44 180 TYR A CA 1
ATOM 1458 C C . TYR A 1 180 ? -6.484 -0.786 3.858 1.00 96.44 180 TYR A C 1
ATOM 1460 O O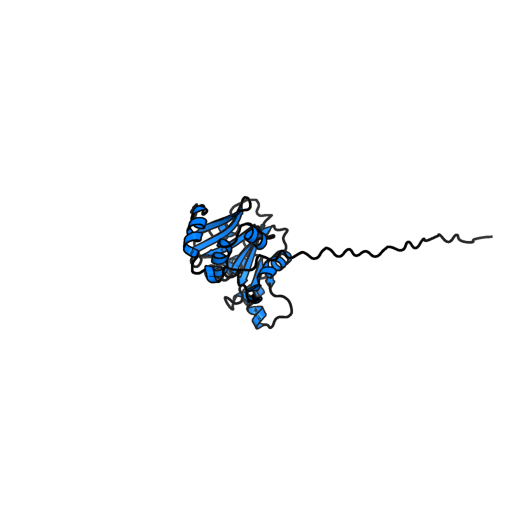 . TYR A 1 180 ? -6.476 0.242 3.206 1.00 96.44 180 TYR A O 1
ATOM 1468 N N . TYR A 1 181 ? -5.793 -1.866 3.494 1.00 97.25 181 TYR A N 1
ATOM 1469 C CA . TYR A 1 181 ? -5.016 -1.990 2.263 1.00 97.25 181 TYR A CA 1
ATOM 1470 C C . TYR A 1 181 ? -5.865 -2.276 1.018 1.00 97.25 181 TYR A C 1
ATOM 1472 O O . TYR A 1 181 ? -5.322 -2.388 -0.073 1.00 97.25 181 TYR A O 1
ATOM 1480 N N . ASP A 1 182 ? -7.187 -2.377 1.153 1.00 97.00 182 ASP A N 1
ATOM 1481 C CA . ASP A 1 182 ? -8.106 -2.299 0.020 1.00 97.00 182 ASP A CA 1
ATOM 1482 C C . ASP A 1 182 ? -8.359 -0.815 -0.314 1.00 97.00 182 ASP A C 1
ATOM 1484 O O . ASP A 1 182 ? -8.850 -0.089 0.559 1.00 97.00 182 ASP A O 1
ATOM 1488 N N . PRO A 1 183 ? -8.099 -0.349 -1.551 1.00 97.75 183 PRO A N 1
ATOM 1489 C CA . PRO A 1 183 ? -8.339 1.040 -1.955 1.00 97.75 183 PRO A CA 1
ATOM 1490 C C . PRO A 1 183 ? -9.730 1.572 -1.602 1.00 97.75 183 PRO A C 1
ATOM 1492 O O . PRO A 1 183 ? -9.870 2.708 -1.155 1.00 97.75 183 PRO A O 1
ATOM 1495 N N . ARG A 1 184 ? -10.776 0.744 -1.714 1.00 95.25 184 ARG A N 1
ATOM 1496 C CA . ARG A 1 184 ? -12.163 1.150 -1.413 1.00 95.25 184 ARG A CA 1
ATOM 1497 C C . ARG A 1 184 ? -12.367 1.417 0.075 1.00 95.25 184 ARG A C 1
ATOM 1499 O O . ARG A 1 184 ? -13.134 2.303 0.454 1.00 95.25 184 ARG A O 1
ATOM 1506 N N . VAL A 1 185 ? -11.671 0.654 0.918 1.00 95.44 185 VAL A N 1
ATOM 1507 C CA . VAL A 1 185 ? -11.689 0.830 2.371 1.00 95.44 185 VAL A CA 1
ATOM 1508 C C . VAL A 1 185 ? -10.846 2.042 2.748 1.00 95.44 185 VAL A C 1
ATOM 1510 O O . VAL A 1 185 ? -11.348 2.899 3.474 1.00 95.44 185 VAL A O 1
ATOM 1513 N N . LEU A 1 186 ? -9.615 2.159 2.232 1.00 97.31 186 LEU A N 1
ATOM 1514 C CA . LEU A 1 186 ? -8.719 3.279 2.541 1.00 97.31 186 LEU A CA 1
ATOM 1515 C C . LEU A 1 186 ? -9.346 4.626 2.165 1.00 97.31 186 LEU A C 1
ATOM 1517 O O . LEU A 1 186 ? -9.427 5.517 3.011 1.00 97.31 186 LEU A O 1
ATOM 1521 N N . ASN A 1 187 ? -9.852 4.738 0.932 1.00 96.56 187 ASN A N 1
ATOM 1522 C CA . ASN A 1 187 ? -10.419 5.972 0.385 1.00 96.56 187 ASN A CA 1
ATOM 1523 C C . ASN A 1 187 ? -11.676 6.430 1.128 1.00 96.56 187 ASN A C 1
ATOM 1525 O O . ASN A 1 187 ? -11.994 7.613 1.119 1.00 96.56 187 ASN A O 1
ATOM 1529 N N . THR A 1 188 ? -12.385 5.509 1.782 1.00 93.69 188 THR A N 1
ATOM 1530 C CA . THR A 1 188 ? -13.538 5.845 2.626 1.00 93.69 188 THR A CA 1
ATOM 1531 C C . THR A 1 188 ? -13.109 6.147 4.059 1.00 93.69 188 THR A C 1
ATOM 1533 O O . THR A 1 188 ? -13.687 7.013 4.709 1.00 93.69 188 THR A O 1
ATOM 1536 N N . TYR A 1 189 ? -12.101 5.438 4.568 1.00 93.31 189 TYR A N 1
ATOM 1537 C CA . TYR A 1 189 ? -11.645 5.550 5.948 1.00 93.31 189 TYR A CA 1
ATOM 1538 C C . TYR A 1 189 ? -10.854 6.830 6.208 1.00 93.31 189 TYR A C 1
ATOM 1540 O O . TYR A 1 189 ? -11.230 7.588 7.103 1.00 93.31 189 TYR A O 1
ATOM 1548 N N . LEU A 1 190 ? -9.783 7.085 5.449 1.00 95.00 190 LEU A N 1
ATOM 1549 C CA . LEU A 1 190 ? -8.864 8.187 5.743 1.00 95.00 190 LEU A CA 1
ATOM 1550 C C . LEU A 1 190 ? -9.564 9.552 5.812 1.00 95.00 190 LEU A C 1
ATOM 1552 O O . LEU A 1 190 ? -9.313 10.259 6.783 1.00 95.00 190 LEU A O 1
ATOM 1556 N N . PRO A 1 191 ? -10.521 9.903 4.924 1.00 93.75 191 PRO A N 1
ATOM 1557 C CA . PRO A 1 191 ? -11.265 11.164 5.032 1.00 93.75 191 PRO A CA 1
ATOM 1558 C C . PRO A 1 191 ? -12.073 11.339 6.328 1.00 93.75 191 PRO A C 1
ATOM 1560 O O . PRO A 1 191 ? -12.490 12.451 6.649 1.00 93.75 191 PRO A O 1
ATOM 1563 N N . THR A 1 192 ? -12.334 10.256 7.067 1.00 91.31 192 THR A N 1
ATOM 1564 C CA . THR A 1 192 ? -13.042 10.309 8.357 1.00 91.31 192 THR A CA 1
ATOM 1565 C C . THR A 1 192 ? -12.115 10.552 9.546 1.00 91.31 192 THR A C 1
ATOM 1567 O O . THR A 1 192 ? -12.609 10.903 10.621 1.00 91.31 192 THR A O 1
ATOM 1570 N N . CYS A 1 193 ? -10.803 10.393 9.356 1.00 90.62 193 CYS A N 1
ATOM 1571 C CA . CYS A 1 193 ? -9.797 10.611 10.383 1.00 90.62 193 CYS A CA 1
ATOM 1572 C C . CYS A 1 193 ? -9.628 12.100 10.691 1.00 90.62 193 CYS A C 1
ATOM 1574 O O . CYS A 1 193 ? -9.673 12.969 9.818 1.00 90.62 193 CYS A O 1
ATOM 1576 N N . THR A 1 194 ? -9.359 12.395 11.955 1.00 91.00 194 THR A N 1
ATOM 1577 C CA . THR A 1 194 ? -8.740 13.658 12.362 1.00 91.00 194 THR A CA 1
ATOM 1578 C C . THR A 1 194 ? -7.282 13.712 11.899 1.00 91.00 194 THR A C 1
ATOM 1580 O O . THR A 1 194 ? -6.669 12.683 11.615 1.00 91.00 194 THR A O 1
ATOM 1583 N N . SER A 1 195 ? -6.681 14.905 11.873 1.00 89.38 195 SER A N 1
ATOM 1584 C CA . SER A 1 195 ? -5.264 15.043 11.515 1.00 89.38 195 SER A CA 1
ATOM 1585 C C . SER A 1 195 ? -4.323 14.301 12.476 1.00 89.38 195 SER A C 1
ATOM 1587 O O . SER A 1 195 ? -3.288 13.801 12.049 1.00 89.38 195 SER A O 1
ATOM 1589 N N . GLU A 1 196 ? -4.683 14.188 13.763 1.00 91.19 196 GLU A N 1
ATOM 1590 C CA . GLU A 1 196 ? -3.924 13.397 14.746 1.00 91.19 196 GLU A CA 1
ATOM 1591 C C . GLU A 1 196 ? -3.996 11.899 14.417 1.00 91.19 196 GLU A C 1
ATOM 1593 O O . GLU A 1 196 ? -2.966 11.236 14.334 1.00 91.19 196 GLU A O 1
ATOM 1598 N N . GLU A 1 197 ? -5.196 11.378 14.144 1.00 92.94 197 GLU A N 1
ATOM 1599 C CA . GLU A 1 197 ? -5.383 9.974 13.759 1.00 92.94 197 GLU A CA 1
ATOM 1600 C C . GLU A 1 197 ? -4.686 9.645 12.437 1.00 92.94 197 GLU A C 1
ATOM 1602 O O . GLU A 1 197 ? -4.083 8.579 12.311 1.00 92.94 197 GLU A O 1
ATOM 1607 N N . PHE A 1 198 ? -4.732 10.555 11.459 1.00 96.31 198 PHE A N 1
ATOM 1608 C CA . PHE A 1 198 ? -4.020 10.371 10.199 1.00 96.31 198 PHE A CA 1
ATOM 1609 C C . PHE A 1 198 ? -2.504 10.382 10.400 1.00 96.31 198 PHE A C 1
ATOM 1611 O O . PHE A 1 198 ? -1.828 9.525 9.841 1.00 96.31 198 PHE A O 1
ATOM 1618 N N . ARG A 1 199 ? -1.962 11.272 11.240 1.00 94.94 199 ARG A N 1
ATOM 1619 C CA . ARG A 1 199 ? -0.531 11.275 11.582 1.00 94.94 199 ARG A CA 1
ATOM 1620 C C . ARG A 1 199 ? -0.096 9.965 12.229 1.00 94.94 199 ARG A C 1
ATOM 1622 O O . ARG A 1 199 ? 0.925 9.406 11.833 1.00 94.94 199 ARG A O 1
ATOM 1629 N N . ASP A 1 200 ? -0.875 9.456 13.180 1.00 95.25 200 ASP A N 1
ATOM 1630 C CA . ASP A 1 200 ? -0.606 8.162 13.815 1.00 95.25 200 ASP A CA 1
ATOM 1631 C C . ASP A 1 200 ? -0.676 7.010 12.800 1.00 95.25 200 ASP A C 1
ATOM 1633 O O . ASP A 1 200 ? 0.121 6.070 12.866 1.00 95.25 200 ASP A O 1
ATOM 1637 N N . PHE A 1 201 ? -1.613 7.078 11.850 1.00 96.06 201 PHE A N 1
ATOM 1638 C CA . PHE A 1 201 ? -1.761 6.091 10.781 1.00 96.06 201 PHE A CA 1
ATOM 1639 C C . PHE A 1 201 ? -0.613 6.152 9.762 1.00 96.06 201 PHE A C 1
ATOM 1641 O O . PHE A 1 201 ? -0.106 5.112 9.341 1.00 96.06 201 PHE A O 1
ATOM 1648 N N . LEU A 1 202 ? -0.164 7.354 9.408 1.00 96.12 202 LEU A N 1
ATOM 1649 C CA . LEU A 1 202 ? 0.932 7.605 8.478 1.00 96.12 202 LEU A CA 1
ATOM 1650 C C . LEU A 1 202 ? 2.280 7.166 9.067 1.00 96.12 202 LEU A C 1
ATOM 1652 O O . LEU A 1 202 ? 3.025 6.428 8.423 1.00 96.12 202 LEU A O 1
ATOM 1656 N N . GLY A 1 203 ? 2.548 7.505 10.330 1.00 95.44 203 GLY A N 1
ATOM 1657 C CA . GLY A 1 203 ? 3.747 7.075 11.048 1.00 95.44 203 GLY A CA 1
ATOM 1658 C C . GLY A 1 203 ? 5.045 7.433 10.307 1.00 95.44 203 GLY A C 1
ATOM 1659 O O . GLY A 1 203 ? 5.275 8.614 10.074 1.00 95.44 203 GLY A O 1
ATOM 1660 N N . PRO A 1 204 ? 5.914 6.456 9.971 1.00 94.94 204 PRO A N 1
ATOM 1661 C CA . PRO A 1 204 ? 7.182 6.714 9.283 1.00 94.94 204 PRO A CA 1
ATOM 1662 C C . PRO A 1 204 ? 7.023 6.939 7.770 1.00 94.94 204 PRO A C 1
ATOM 1664 O O . PRO A 1 204 ? 8.002 7.227 7.086 1.00 94.94 204 PRO A O 1
ATOM 1667 N N . LEU A 1 205 ? 5.822 6.738 7.227 1.00 96.44 205 LEU A N 1
ATOM 1668 C CA . LEU A 1 205 ? 5.547 6.939 5.811 1.00 96.44 205 LEU A CA 1
ATOM 1669 C C . LEU A 1 205 ? 5.380 8.438 5.545 1.00 96.44 205 LEU A C 1
ATOM 1671 O O . LEU A 1 205 ? 4.986 9.194 6.427 1.00 96.44 205 LEU A O 1
ATOM 1675 N N . ALA A 1 206 ? 5.643 8.878 4.322 1.00 94.06 206 ALA A N 1
ATOM 1676 C CA . ALA A 1 206 ? 5.315 10.238 3.912 1.00 94.06 206 ALA A CA 1
ATOM 1677 C C . ALA A 1 206 ? 3.929 10.323 3.286 1.00 94.06 206 ALA A C 1
ATOM 1679 O O . ALA A 1 206 ? 3.227 11.316 3.480 1.00 94.06 206 ALA A O 1
ATOM 1680 N N . ARG A 1 207 ? 3.537 9.305 2.507 1.00 94.81 207 ARG A N 1
ATOM 1681 C CA . ARG A 1 207 ? 2.327 9.365 1.680 1.00 94.81 207 ARG A CA 1
ATOM 1682 C C . ARG A 1 207 ? 1.694 7.989 1.494 1.00 94.81 207 ARG A C 1
ATOM 1684 O O . ARG A 1 207 ? 2.405 6.984 1.396 1.00 94.81 207 ARG A O 1
ATOM 1691 N N . PHE A 1 208 ? 0.369 7.969 1.383 1.00 97.94 208 PHE A N 1
ATOM 1692 C CA . PHE A 1 208 ? -0.383 6.843 0.823 1.00 97.94 208 PHE A CA 1
ATOM 1693 C C . PHE A 1 208 ? -0.947 7.233 -0.534 1.00 97.94 208 PHE A C 1
ATOM 1695 O O . PHE A 1 208 ? -1.425 8.355 -0.692 1.00 97.94 208 PHE A O 1
ATOM 1702 N N . ILE A 1 209 ? -0.953 6.299 -1.481 1.00 97.50 209 ILE A N 1
ATOM 1703 C CA . ILE A 1 209 ? -1.629 6.479 -2.767 1.00 97.50 209 ILE A CA 1
ATOM 1704 C C . ILE A 1 209 ? -2.531 5.274 -3.015 1.00 97.50 209 ILE A C 1
ATOM 1706 O O . ILE A 1 209 ? -2.124 4.129 -2.824 1.00 97.50 209 ILE A O 1
ATOM 1710 N N . ALA A 1 210 ? -3.767 5.512 -3.427 1.00 97.62 210 ALA A N 1
ATOM 1711 C CA . ALA A 1 210 ? -4.724 4.456 -3.722 1.00 97.62 210 ALA A CA 1
ATOM 1712 C C . ALA A 1 210 ? -5.491 4.773 -5.001 1.00 97.62 210 ALA A C 1
ATOM 1714 O O . ALA A 1 210 ? -5.861 5.919 -5.254 1.00 97.62 210 ALA A O 1
ATOM 1715 N N . GLU A 1 211 ? -5.754 3.748 -5.806 1.00 96.12 211 GLU A N 1
ATOM 1716 C CA . GLU A 1 211 ? -6.622 3.903 -6.969 1.00 96.12 211 GLU A CA 1
ATOM 1717 C C . GLU A 1 211 ? -8.039 4.319 -6.561 1.00 96.12 211 GLU A C 1
ATOM 1719 O O . GLU A 1 211 ? -8.554 3.964 -5.496 1.00 96.12 211 GLU A O 1
ATOM 1724 N N . SER A 1 212 ? -8.686 5.063 -7.445 1.00 94.94 212 SER A N 1
ATOM 1725 C CA . SER A 1 212 ? -10.085 5.454 -7.362 1.00 94.94 212 SER A CA 1
ATOM 1726 C C . SER A 1 212 ? -10.691 5.434 -8.762 1.00 94.94 212 SER A C 1
ATOM 1728 O O . SER A 1 212 ? -9.973 5.374 -9.762 1.00 94.94 212 SER A O 1
ATOM 1730 N N . ASP A 1 213 ? -12.021 5.438 -8.833 1.00 92.38 213 ASP A N 1
ATOM 1731 C CA . ASP A 1 213 ? -12.765 5.441 -10.097 1.00 92.38 213 ASP A CA 1
ATOM 1732 C C . ASP A 1 213 ? -12.295 4.336 -11.068 1.00 92.38 213 ASP A C 1
ATOM 1734 O O . ASP A 1 213 ? -11.920 4.569 -12.216 1.00 92.38 213 ASP A O 1
ATOM 1738 N N . GLY A 1 214 ? -12.182 3.110 -10.541 1.00 89.06 214 GLY A N 1
ATOM 1739 C CA . GLY A 1 214 ? -11.732 1.939 -11.297 1.00 89.06 214 GLY A CA 1
ATOM 1740 C C . GLY A 1 214 ? -10.305 2.032 -11.848 1.00 89.06 214 GLY A C 1
ATOM 1741 O O . GLY A 1 214 ? -9.993 1.300 -12.784 1.00 89.06 214 GLY A O 1
ATOM 1742 N N . GLY A 1 215 ? -9.461 2.928 -11.325 1.00 90.56 215 GLY A N 1
ATOM 1743 C CA . GLY A 1 215 ? -8.094 3.1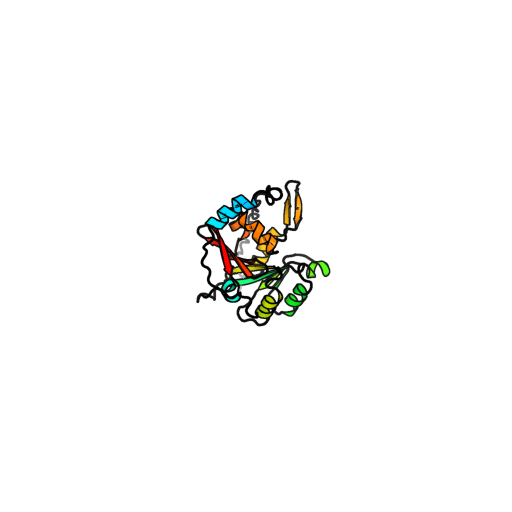71 -11.802 1.00 90.56 215 GLY A CA 1
ATOM 1744 C C . GLY A 1 215 ? -7.954 4.367 -12.748 1.00 90.56 215 GLY A C 1
ATOM 1745 O O . GLY A 1 215 ? -6.860 4.607 -13.247 1.00 90.56 215 GLY A O 1
ATOM 1746 N N . ASN A 1 216 ? -9.023 5.130 -13.000 1.00 91.50 216 ASN A N 1
ATOM 1747 C CA . ASN A 1 216 ? -8.937 6.388 -13.760 1.00 91.50 216 ASN A CA 1
ATOM 1748 C C . ASN A 1 216 ? -8.327 7.529 -12.938 1.00 91.50 216 ASN A C 1
ATOM 1750 O O . ASN A 1 216 ? -7.966 8.572 -13.481 1.00 91.50 216 ASN A O 1
ATOM 1754 N N . LYS A 1 217 ? -8.256 7.357 -11.616 1.00 92.69 217 LYS A N 1
ATOM 1755 C CA . LYS A 1 217 ? -7.709 8.342 -10.690 1.00 92.69 217 LYS A CA 1
ATOM 1756 C C . LYS A 1 217 ? -6.826 7.668 -9.654 1.00 92.69 217 LYS A C 1
ATOM 1758 O O . LYS A 1 217 ? -7.080 6.530 -9.254 1.00 92.69 217 LYS A O 1
ATOM 1763 N N . ALA A 1 218 ? -5.854 8.411 -9.153 1.00 94.50 218 ALA A N 1
ATOM 1764 C CA . ALA A 1 218 ? -5.136 8.108 -7.928 1.00 94.50 218 ALA A CA 1
ATOM 1765 C C . ALA A 1 218 ?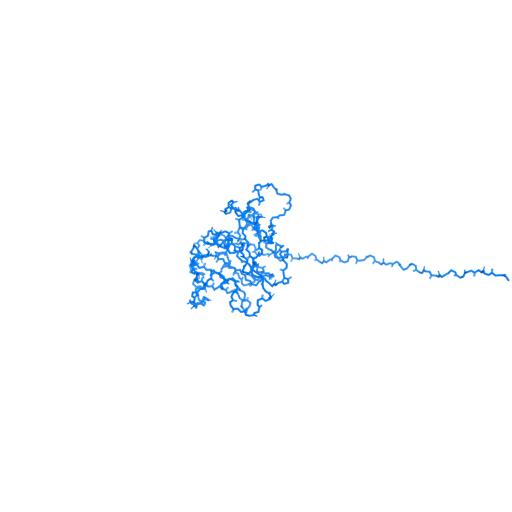 -5.492 9.155 -6.866 1.00 94.50 218 ALA A C 1
ATOM 1767 O O . ALA A 1 218 ? -5.465 10.355 -7.136 1.00 94.50 218 ALA A O 1
ATOM 1768 N N . LEU A 1 219 ? -5.839 8.703 -5.663 1.00 95.94 219 LEU A N 1
ATOM 1769 C CA . LEU A 1 219 ? -5.960 9.557 -4.487 1.00 95.94 219 LEU A CA 1
ATOM 1770 C C . LEU A 1 219 ? -4.672 9.471 -3.688 1.00 95.94 219 LEU A C 1
ATOM 1772 O O . LEU A 1 219 ? -4.260 8.384 -3.285 1.00 95.94 219 LEU A O 1
ATOM 1776 N N . GLU A 1 220 ? -4.064 10.619 -3.450 1.00 95.75 220 GLU A N 1
ATOM 1777 C CA . GLU A 1 220 ? -2.867 10.774 -2.646 1.00 95.75 220 GLU A CA 1
ATOM 1778 C C . GLU A 1 220 ? -3.223 11.420 -1.306 1.00 95.75 220 GLU A C 1
ATOM 1780 O O . GLU A 1 220 ? -3.880 12.461 -1.257 1.00 95.75 220 GLU A O 1
ATOM 1785 N N . PHE A 1 221 ? -2.766 10.806 -0.219 1.00 96.12 221 PHE A N 1
ATOM 1786 C CA . PHE A 1 221 ? -2.965 11.270 1.149 1.00 96.12 221 PHE A CA 1
ATOM 1787 C C . PHE A 1 221 ? -1.615 11.657 1.752 1.00 96.12 221 PHE A C 1
ATOM 1789 O O . PHE A 1 221 ? -0.738 10.802 1.912 1.00 96.12 221 PHE A O 1
ATOM 1796 N N . THR A 1 222 ? -1.464 12.928 2.123 1.00 94.69 222 THR A N 1
ATOM 1797 C CA . THR A 1 222 ? -0.232 13.491 2.698 1.00 94.69 222 THR A CA 1
ATOM 1798 C C . THR A 1 222 ? -0.522 14.321 3.943 1.00 94.69 222 THR A C 1
ATOM 1800 O O . THR A 1 222 ? -1.664 14.710 4.202 1.00 94.69 222 THR A O 1
ATOM 1803 N N . LEU A 1 223 ? 0.510 14.578 4.749 1.00 91.31 223 LEU A N 1
ATOM 1804 C CA . LEU A 1 223 ? 0.471 15.626 5.769 1.00 91.31 223 LEU A CA 1
ATOM 1805 C C . LEU A 1 223 ? 1.041 16.920 5.186 1.00 91.31 223 LEU A C 1
ATOM 1807 O O . LEU A 1 223 ? 2.139 16.918 4.637 1.00 91.31 223 LEU A O 1
ATOM 1811 N N . HIS A 1 224 ? 0.317 18.021 5.357 1.00 87.50 224 HIS A N 1
ATOM 1812 C CA . HIS A 1 224 ? 0.769 19.375 5.048 1.00 87.50 224 HIS A CA 1
ATOM 1813 C C . HIS A 1 224 ? 0.378 20.288 6.208 1.00 87.50 224 HIS A C 1
ATOM 1815 O O . HIS A 1 224 ? -0.793 20.312 6.582 1.00 87.50 224 HIS A O 1
ATOM 1821 N N . ASP A 1 225 ? 1.339 21.006 6.796 1.00 87.75 225 ASP A N 1
ATOM 1822 C CA . ASP A 1 225 ? 1.138 21.843 7.994 1.00 87.75 225 ASP A CA 1
ATOM 1823 C C . ASP A 1 225 ? 0.303 21.147 9.075 1.00 87.75 225 ASP A C 1
ATOM 1825 O O . ASP A 1 225 ? -0.697 21.668 9.570 1.00 87.75 225 ASP A O 1
ATOM 1829 N N . ASP A 1 226 ? 0.680 19.908 9.396 1.00 83.94 226 ASP A N 1
ATOM 1830 C CA . ASP A 1 226 ? 0.011 19.084 10.401 1.00 83.94 226 ASP A CA 1
ATOM 1831 C C . ASP A 1 226 ? -1.448 18.696 10.103 1.00 83.94 226 ASP A C 1
ATOM 1833 O O . ASP A 1 226 ? -2.085 18.041 10.935 1.00 83.94 226 ASP A O 1
ATOM 1837 N N . ALA A 1 227 ? -1.959 19.014 8.913 1.00 89.50 227 ALA A N 1
ATOM 1838 C CA . ALA A 1 227 ? -3.277 18.637 8.429 1.00 89.50 227 ALA A CA 1
ATOM 1839 C C . ALA A 1 227 ? -3.198 17.570 7.329 1.00 89.50 227 ALA A C 1
ATOM 1841 O O . ALA A 1 227 ? -2.288 17.557 6.502 1.00 89.50 227 ALA A O 1
ATOM 1842 N N . MET A 1 228 ? -4.181 16.666 7.307 1.00 92.88 228 MET A N 1
ATOM 1843 C CA . MET A 1 228 ? -4.328 15.726 6.199 1.00 92.88 228 MET A CA 1
ATOM 1844 C C . MET A 1 228 ? -4.759 16.483 4.940 1.00 92.88 228 MET A C 1
ATOM 1846 O O . MET A 1 228 ? -5.792 17.159 4.936 1.00 92.88 228 MET A O 1
ATOM 1850 N N . ARG A 1 229 ? -3.994 16.311 3.866 1.00 93.56 229 ARG A N 1
ATOM 1851 C CA . ARG A 1 229 ? -4.314 16.773 2.519 1.00 93.56 229 ARG A CA 1
ATOM 1852 C C . ARG A 1 229 ? -4.641 15.567 1.644 1.00 93.56 229 ARG A C 1
ATOM 1854 O O . ARG A 1 229 ? -3.988 14.530 1.739 1.00 93.56 229 ARG A O 1
ATOM 1861 N N . ILE A 1 230 ? -5.663 15.722 0.805 1.00 94.38 230 ILE A N 1
ATOM 1862 C CA . ILE A 1 230 ? -6.053 14.738 -0.205 1.00 94.38 230 ILE A CA 1
ATOM 1863 C C . ILE A 1 230 ? -5.915 15.406 -1.567 1.00 94.38 230 ILE A C 1
ATOM 1865 O O . ILE A 1 230 ? -6.542 16.441 -1.808 1.00 94.38 230 ILE A O 1
ATOM 1869 N N . GLN A 1 231 ? -5.107 14.821 -2.441 1.00 91.81 231 GLN A N 1
ATOM 1870 C CA . GLN A 1 231 ? -4.945 15.263 -3.820 1.00 91.81 231 GLN A CA 1
ATOM 1871 C C . GLN A 1 231 ? -5.438 14.175 -4.773 1.00 91.81 231 GLN A C 1
ATOM 1873 O O . GLN A 1 231 ? -5.209 12.989 -4.539 1.00 91.81 231 GLN A O 1
ATOM 1878 N N . GLU A 1 232 ? -6.153 14.574 -5.823 1.00 92.56 232 GLU A N 1
ATOM 1879 C CA . GLU A 1 232 ? -6.603 13.657 -6.871 1.00 92.56 232 GLU A CA 1
ATOM 1880 C C . GLU A 1 232 ? -5.742 13.857 -8.114 1.00 92.56 232 GLU A C 1
ATOM 1882 O O . GLU A 1 232 ? -5.563 14.986 -8.567 1.00 92.56 232 GLU A O 1
ATOM 1887 N N . HIS A 1 233 ? -5.257 12.758 -8.677 1.00 89.19 233 HIS A N 1
ATOM 1888 C CA . HIS A 1 233 ? -4.463 12.746 -9.900 1.00 89.19 233 HIS A CA 1
ATOM 1889 C C . HIS A 1 233 ? -5.214 11.940 -10.963 1.00 89.19 233 HIS A C 1
ATOM 1891 O O . HIS A 1 233 ? -5.470 10.752 -10.736 1.00 89.19 233 HIS A O 1
ATOM 1897 N N . PRO A 1 234 ? -5.621 12.539 -12.097 1.00 89.12 234 PRO A N 1
ATOM 1898 C CA . PRO A 1 234 ? -6.103 11.782 -13.247 1.00 89.12 234 PRO A CA 1
ATOM 1899 C C . PRO A 1 234 ? -4.989 10.868 -13.758 1.00 89.12 234 PRO A C 1
ATOM 1901 O O . PRO A 1 234 ? -3.869 11.328 -13.969 1.00 89.12 234 PRO A O 1
ATOM 1904 N N . VAL A 1 235 ? -5.297 9.588 -13.959 1.00 86.62 235 VAL A N 1
ATOM 1905 C CA . VAL A 1 235 ? -4.337 8.603 -14.465 1.00 86.62 235 VAL A CA 1
ATOM 1906 C C . VAL A 1 235 ? -4.773 8.161 -15.850 1.00 86.62 235 VAL A C 1
ATOM 1908 O O . VAL A 1 235 ? -5.805 7.503 -16.013 1.00 86.62 235 VAL A O 1
ATOM 1911 N N . VAL A 1 236 ? -3.967 8.505 -16.852 1.00 79.19 236 VAL A N 1
ATOM 1912 C CA . VAL A 1 236 ? -4.180 8.031 -18.220 1.00 79.19 236 VAL A CA 1
ATOM 1913 C C . VAL A 1 236 ? -3.748 6.569 -18.294 1.00 79.19 236 VAL A C 1
ATOM 1915 O O . VAL A 1 236 ? -2.624 6.216 -17.939 1.00 79.19 236 VAL A O 1
ATOM 1918 N N . ARG A 1 237 ? -4.642 5.694 -18.763 1.00 66.38 237 ARG A N 1
ATOM 1919 C CA . ARG A 1 237 ? -4.361 4.260 -18.953 1.00 66.38 237 ARG A CA 1
ATOM 1920 C C . ARG A 1 237 ? -3.617 3.981 -20.260 1.00 66.38 237 ARG A C 1
ATOM 1922 O O . ARG A 1 237 ? -3.899 2.975 -20.911 1.00 66.38 237 ARG A O 1
ATOM 1929 N N . GLU A 1 238 ? -2.736 4.879 -20.688 1.00 56.41 238 GLU A N 1
ATOM 1930 C CA . GLU A 1 238 ? -1.885 4.607 -21.842 1.00 56.41 238 GLU A CA 1
ATOM 1931 C C . GLU A 1 238 ? -1.053 3.373 -21.517 1.00 56.41 238 GLU A C 1
ATOM 1933 O O . GLU A 1 238 ? -0.235 3.403 -20.607 1.00 56.41 238 GLU A O 1
ATOM 1938 N N . SER A 1 239 ? -1.390 2.277 -22.199 1.00 40.47 239 SER A N 1
ATOM 1939 C CA . SER A 1 239 ? -0.766 0.954 -22.195 1.00 40.47 239 SER A CA 1
ATOM 1940 C C . SER A 1 239 ? 0.384 0.784 -21.189 1.00 40.47 239 SER A C 1
ATOM 1942 O O . SER A 1 239 ? 1.545 0.775 -21.592 1.00 40.47 239 SER A O 1
ATOM 1944 N N . LEU A 1 240 ? 0.058 0.640 -19.893 1.00 46.56 240 LEU A N 1
ATOM 1945 C CA . LEU A 1 240 ? 1.001 0.130 -18.887 1.00 46.56 24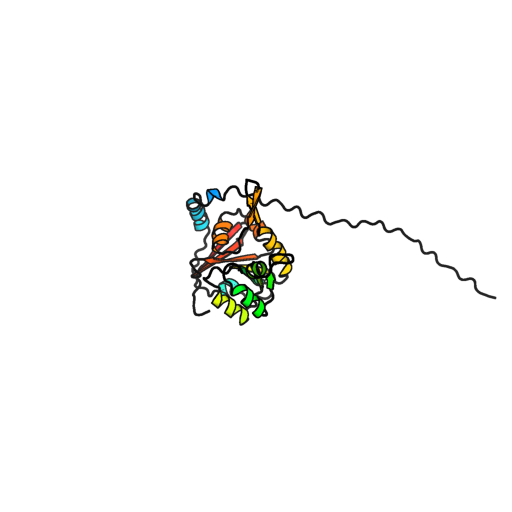0 LEU A CA 1
ATOM 1946 C C . LEU A 1 240 ? 1.651 -1.169 -19.387 1.00 46.56 240 LEU A C 1
ATOM 1948 O O . LEU A 1 240 ? 0.988 -1.919 -20.151 1.00 46.56 240 LEU A O 1
#

Foldseek 3Di:
DDDDDDDDDDPPDDDDDDPPDDPPPPPPPLPADPCPVVLVPCCVVLVVVLVVQEPPPADADAPLCVQQPPDPPSQWKWKKWFFFLLLDLCVLVLQVPLPFDKDFLDDDDDDPVCSSRTTMITTQDPPRPSNVVCCLVCALSQRFKMFMATPPCDPVNVSVLQSVQQWHAHPVGDIDGQPCRRLVSVVSPLSVDFLVSVCSSCPRTAWMWGADPSRQWIWIWGDDPSGIHIYIYGHDPPPD

Secondary structure (DSSP, 8-state):
--------------------PPPP------PPPS-TTTTTTSHHHHHHHHHTT-------B-HHHHHH-S-TTTTSEEEEEEEETTT-THHHHHHHHS---EEESS-S---HHHHHTSEEEEEE-TT-HHHHHHHHHHTTTT-EEEEEEETTS-HHHHHHHHHTTSEEE-TTS-EEE--TTSHHHHHHHGGGS-HHHHHHHHTTEEEEEEEEGGGTEEEEEEEETTEEEEEEEEB--S--